Protein AF-A0A933ZPE5-F1 (afdb_monomer_lite)

pLDDT: mean 70.83, std 17.66, range [40.09, 97.12]

Structure (mmCIF, N/CA/C/O backbone):
data_AF-A0A933ZPE5-F1
#
_entry.id   AF-A0A933ZPE5-F1
#
loop_
_atom_site.group_PDB
_atom_site.id
_atom_site.type_symbol
_atom_site.label_atom_id
_atom_site.label_alt_id
_atom_site.label_comp_id
_atom_site.label_asym_id
_atom_site.label_entity_id
_atom_site.label_seq_id
_atom_site.pdbx_PDB_ins_code
_atom_site.Cartn_x
_atom_site.Cartn_y
_atom_site.Cartn_z
_atom_site.occupancy
_atom_site.B_iso_or_equiv
_atom_site.auth_seq_id
_atom_site.auth_comp_id
_atom_site.auth_asym_id
_atom_site.auth_atom_id
_atom_site.pdbx_PDB_model_num
ATOM 1 N N . ALA A 1 1 ? 5.041 -12.126 -10.010 1.00 50.25 1 ALA A N 1
ATOM 2 C CA . ALA A 1 1 ? 5.100 -11.277 -11.220 1.00 50.25 1 ALA A CA 1
ATOM 3 C C . ALA A 1 1 ? 3.899 -11.498 -12.153 1.00 50.25 1 ALA A C 1
ATOM 5 O O . ALA A 1 1 ? 3.369 -10.513 -12.641 1.00 50.25 1 ALA A O 1
ATOM 6 N N . GLU A 1 2 ? 3.409 -12.733 -12.352 1.00 50.38 2 GLU A N 1
ATOM 7 C CA . GLU A 1 2 ? 2.266 -13.031 -13.250 1.00 50.38 2 GLU A CA 1
ATOM 8 C C . GLU A 1 2 ? 0.951 -12.308 -12.916 1.00 50.38 2 GLU A C 1
ATOM 10 O O . GLU A 1 2 ? 0.235 -11.904 -13.825 1.00 50.38 2 GLU A O 1
ATOM 15 N N . LYS A 1 3 ? 0.648 -12.049 -11.636 1.00 55.59 3 LYS A N 1
ATOM 16 C CA . LYS A 1 3 ? -0.599 -11.357 -11.254 1.00 55.59 3 LYS A CA 1
ATOM 17 C C . LYS A 1 3 ? -0.663 -9.891 -11.695 1.00 55.59 3 LYS A C 1
ATOM 19 O O . LYS A 1 3 ? -1.741 -9.416 -12.037 1.00 55.59 3 LYS A O 1
ATOM 24 N N . ILE A 1 4 ? 0.485 -9.212 -11.787 1.00 54.47 4 ILE A N 1
ATOM 25 C CA . ILE A 1 4 ? 0.574 -7.823 -12.280 1.00 54.47 4 ILE A CA 1
ATOM 26 C C . ILE A 1 4 ? 0.153 -7.751 -13.758 1.00 54.47 4 ILE A C 1
ATOM 28 O O . ILE A 1 4 ? -0.442 -6.770 -14.188 1.00 54.47 4 ILE A O 1
ATOM 32 N N . LEU A 1 5 ? 0.402 -8.822 -14.519 1.00 50.69 5 LEU A N 1
ATOM 33 C CA . LEU A 1 5 ? 0.062 -8.924 -15.940 1.00 50.69 5 LEU A CA 1
ATOM 34 C C . LEU A 1 5 ? -1.401 -9.337 -16.181 1.00 50.69 5 LEU A C 1
ATOM 36 O O . LEU A 1 5 ? -1.909 -9.140 -17.277 1.00 50.69 5 LEU A O 1
ATOM 40 N N . SER A 1 6 ? -2.088 -9.882 -15.170 1.00 57.72 6 SER A N 1
ATOM 41 C CA . SER A 1 6 ? -3.476 -10.367 -15.286 1.00 57.72 6 SER A CA 1
ATOM 42 C C . SER A 1 6 ? -4.553 -9.283 -15.119 1.00 57.72 6 SER A C 1
ATOM 44 O O . SER A 1 6 ? -5.743 -9.585 -15.149 1.00 57.72 6 SER A O 1
ATOM 46 N N . GLY A 1 7 ? -4.162 -8.023 -14.894 1.00 59.69 7 GLY A N 1
ATOM 47 C CA . GLY A 1 7 ? -5.086 -6.890 -14.730 1.00 59.69 7 GLY A CA 1
ATOM 48 C C . GLY A 1 7 ? -5.871 -6.868 -13.409 1.00 59.69 7 GLY A C 1
ATOM 49 O O . GLY A 1 7 ? -6.489 -5.857 -13.080 1.00 59.69 7 GLY A O 1
ATOM 50 N N . GLN A 1 8 ? -5.813 -7.936 -12.610 1.00 69.31 8 GLN A N 1
ATOM 51 C CA . GLN A 1 8 ? -6.442 -8.013 -11.292 1.00 69.31 8 GLN A CA 1
ATOM 52 C C . GLN A 1 8 ? -5.426 -7.710 -10.191 1.00 69.31 8 GLN A C 1
ATOM 54 O O . GLN A 1 8 ? -4.961 -8.595 -9.477 1.00 69.31 8 GLN A O 1
ATOM 59 N N . PHE A 1 9 ? -5.054 -6.437 -10.077 1.00 83.12 9 PHE A N 1
ATOM 60 C CA . PHE A 1 9 ? -4.277 -5.958 -8.941 1.00 83.12 9 PHE A CA 1
ATOM 61 C C . PHE A 1 9 ? -5.212 -5.751 -7.748 1.00 83.12 9 PHE A C 1
ATOM 63 O O . PHE A 1 9 ? -6.128 -4.931 -7.831 1.00 83.12 9 PHE A O 1
ATOM 70 N N . SER A 1 10 ? -5.003 -6.520 -6.678 1.00 88.19 10 SER A N 1
ATOM 71 C CA . SER A 1 10 ? -5.808 -6.454 -5.457 1.00 88.19 10 SER A CA 1
ATOM 72 C C . SER A 1 10 ? -5.129 -5.623 -4.362 1.00 88.19 10 SER A C 1
ATOM 74 O O . SER A 1 10 ? -3.919 -5.382 -4.397 1.00 88.19 10 SER A O 1
ATOM 76 N N . PHE A 1 11 ? -5.883 -5.212 -3.339 1.00 90.00 11 PHE A N 1
ATOM 77 C CA . PHE A 1 11 ? -5.330 -4.451 -2.212 1.00 90.00 11 PHE A CA 1
ATOM 78 C C . PHE A 1 11 ? -4.347 -5.289 -1.381 1.00 90.00 11 PHE A C 1
ATOM 80 O O . PHE A 1 11 ? -3.361 -4.774 -0.858 1.00 90.00 11 PHE A O 1
ATOM 87 N N . ALA A 1 12 ? -4.570 -6.603 -1.301 1.00 89.50 12 ALA A N 1
ATOM 88 C CA . ALA A 1 12 ? -3.633 -7.518 -0.654 1.00 89.50 12 ALA A CA 1
ATOM 89 C C . ALA A 1 12 ? -2.282 -7.561 -1.391 1.00 89.50 12 ALA A C 1
ATOM 91 O O . ALA A 1 12 ? -1.228 -7.559 -0.753 1.00 89.50 12 ALA A O 1
ATOM 92 N N . ASP A 1 13 ? -2.305 -7.533 -2.728 1.00 88.25 13 ASP A N 1
ATOM 93 C CA . ASP A 1 13 ? -1.084 -7.482 -3.537 1.00 88.25 13 ASP A CA 1
ATOM 94 C C . ASP A 1 13 ? -0.345 -6.155 -3.326 1.00 88.25 13 ASP A C 1
ATOM 96 O O . ASP A 1 13 ? 0.870 -6.150 -3.151 1.00 88.25 13 ASP A O 1
ATOM 100 N N . PHE A 1 14 ? -1.068 -5.036 -3.258 1.00 88.25 14 PHE A N 1
ATOM 101 C CA . PHE A 1 14 ? -0.494 -3.726 -2.935 1.00 88.25 14 PHE A CA 1
ATOM 102 C C . PHE A 1 14 ? 0.280 -3.730 -1.612 1.00 88.25 14 PHE A C 1
ATOM 104 O O . PHE A 1 14 ? 1.438 -3.313 -1.565 1.00 88.25 14 PHE A O 1
ATOM 111 N N . VAL A 1 15 ? -0.321 -4.271 -0.554 1.00 89.81 15 VAL A N 1
ATOM 112 C CA . VAL A 1 15 ? 0.310 -4.357 0.771 1.00 89.81 15 VAL A CA 1
ATOM 113 C C . VAL A 1 15 ? 1.512 -5.298 0.749 1.00 89.81 15 VAL A C 1
ATOM 115 O O . VAL A 1 15 ? 2.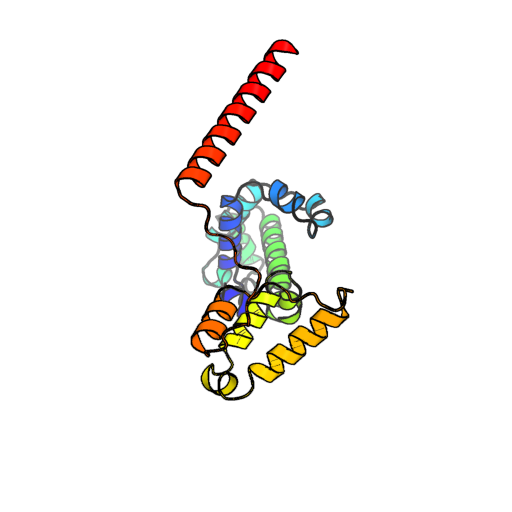549 -4.986 1.332 1.00 89.81 15 VAL A O 1
ATOM 118 N N . ALA A 1 16 ? 1.420 -6.430 0.045 1.00 89.19 16 ALA A N 1
ATOM 119 C CA . ALA A 1 16 ? 2.539 -7.354 -0.111 1.00 89.19 16 ALA A CA 1
ATOM 120 C C . ALA A 1 16 ? 3.737 -6.699 -0.820 1.00 89.19 16 ALA A C 1
ATOM 122 O O . ALA A 1 16 ? 4.885 -6.904 -0.413 1.00 89.19 16 ALA A O 1
ATOM 123 N N . GLN A 1 17 ? 3.484 -5.872 -1.839 1.00 85.38 17 GLN A N 1
ATOM 124 C CA . GLN A 1 17 ? 4.548 -5.122 -2.505 1.00 85.38 17 GLN A CA 1
ATOM 125 C C . GLN A 1 17 ? 5.147 -4.061 -1.587 1.00 85.38 17 GLN A C 1
ATOM 127 O O . GLN A 1 17 ? 6.366 -3.992 -1.468 1.00 85.38 17 GLN A O 1
ATOM 132 N N . ILE A 1 18 ? 4.325 -3.306 -0.858 1.00 83.81 18 ILE A N 1
ATOM 133 C CA . ILE A 1 18 ? 4.813 -2.322 0.117 1.00 83.81 18 ILE A CA 1
ATOM 134 C C . ILE A 1 18 ? 5.692 -2.977 1.187 1.00 83.81 18 ILE A C 1
ATOM 136 O O . ILE A 1 18 ? 6.773 -2.473 1.481 1.00 83.81 18 ILE A O 1
ATOM 140 N N . LYS A 1 19 ? 5.291 -4.136 1.719 1.00 86.31 19 LYS A N 1
ATOM 141 C CA . LYS A 1 19 ? 6.089 -4.896 2.695 1.00 86.31 19 LYS A CA 1
ATOM 142 C C . LYS A 1 19 ? 7.442 -5.323 2.134 1.00 86.31 19 LYS A C 1
ATOM 144 O O . LYS A 1 19 ? 8.445 -5.275 2.842 1.00 86.31 19 LYS A O 1
ATOM 149 N N . THR A 1 20 ? 7.480 -5.746 0.872 1.00 83.62 20 THR A N 1
ATOM 150 C CA . THR A 1 20 ? 8.728 -6.092 0.178 1.00 83.62 20 THR A CA 1
ATOM 151 C C . THR A 1 20 ? 9.642 -4.882 0.058 1.00 83.62 20 THR A C 1
ATOM 153 O O . THR A 1 20 ? 10.831 -4.979 0.340 1.00 83.62 20 THR A O 1
ATOM 156 N N . VAL A 1 21 ? 9.074 -3.735 -0.301 1.00 77.88 21 VAL A N 1
ATOM 157 C CA . VAL A 1 21 ? 9.818 -2.493 -0.467 1.00 77.88 21 VAL A CA 1
ATOM 158 C C . VAL A 1 21 ? 10.336 -1.977 0.889 1.00 77.88 21 VAL A C 1
ATOM 160 O O . VAL A 1 21 ? 11.508 -1.630 0.992 1.00 77.88 21 VAL A O 1
ATOM 163 N N . ARG A 1 22 ? 9.536 -2.043 1.962 1.00 77.62 22 ARG A N 1
ATOM 164 C CA . ARG A 1 22 ? 9.955 -1.709 3.339 1.00 77.62 22 ARG A CA 1
ATOM 165 C C . ARG A 1 22 ? 11.167 -2.527 3.806 1.00 77.62 22 ARG A C 1
ATOM 167 O O . ARG A 1 22 ? 12.035 -2.004 4.494 1.00 77.62 22 ARG A O 1
ATOM 174 N N . LYS A 1 23 ? 11.262 -3.805 3.413 1.00 78.69 23 LYS A N 1
ATOM 175 C CA . LYS A 1 23 ? 12.408 -4.677 3.744 1.00 78.69 23 LYS A CA 1
ATOM 176 C C . LYS A 1 23 ? 13.714 -4.269 3.053 1.00 78.69 23 LYS A C 1
ATOM 178 O O . LYS A 1 23 ? 14.771 -4.709 3.492 1.00 78.69 23 LYS A O 1
ATOM 183 N N . MET A 1 24 ? 13.653 -3.474 1.984 1.00 70.06 24 MET A N 1
ATOM 184 C CA . MET A 1 24 ? 14.836 -3.013 1.250 1.00 70.06 24 MET A CA 1
ATOM 185 C C . MET A 1 24 ? 15.482 -1.760 1.872 1.00 70.06 24 MET A C 1
ATOM 187 O O . MET A 1 24 ? 16.599 -1.426 1.490 1.00 70.06 24 MET A O 1
ATOM 191 N N . GLY A 1 25 ? 14.832 -1.105 2.845 1.00 68.94 25 GLY A N 1
ATOM 192 C CA . GLY A 1 25 ? 15.340 0.097 3.523 1.00 68.94 25 GLY A CA 1
ATOM 193 C C . GLY A 1 25 ? 14.760 1.408 2.967 1.00 68.94 25 GLY A C 1
ATOM 194 O O . GLY A 1 25 ? 13.731 1.371 2.286 1.00 68.94 25 GLY A O 1
ATOM 195 N N . PRO A 1 26 ? 15.377 2.575 3.258 1.00 68.00 26 PRO A N 1
ATOM 196 C CA . PRO A 1 26 ? 14.883 3.872 2.812 1.00 68.00 26 PRO A CA 1
ATOM 197 C C . PRO A 1 26 ? 14.994 3.980 1.291 1.00 68.00 26 PRO A C 1
ATOM 199 O O . PRO A 1 26 ? 16.020 4.333 0.714 1.00 68.00 26 PRO A O 1
ATOM 202 N N . ILE A 1 27 ? 13.872 3.694 0.641 1.00 64.19 27 ILE A N 1
ATOM 203 C CA . ILE A 1 27 ? 13.650 3.763 -0.805 1.00 64.19 27 ILE A CA 1
ATOM 204 C C . ILE A 1 27 ? 14.103 5.106 -1.375 1.00 64.19 27 ILE A C 1
ATOM 206 O O . ILE A 1 27 ? 14.513 5.165 -2.528 1.00 64.19 27 ILE A O 1
ATOM 210 N N . LYS A 1 28 ? 14.046 6.169 -0.566 1.00 61.94 28 LYS A N 1
ATOM 211 C CA . LYS A 1 28 ? 14.507 7.509 -0.917 1.00 61.94 28 LYS A CA 1
ATOM 212 C C . LYS A 1 28 ? 15.932 7.492 -1.480 1.00 61.94 28 LYS A C 1
ATOM 214 O O . LYS A 1 28 ? 16.138 7.971 -2.587 1.00 61.94 28 LYS A O 1
ATOM 219 N N . GLU A 1 29 ? 16.870 6.817 -0.815 1.00 65.25 29 GLU A N 1
ATOM 220 C CA . GLU A 1 29 ? 18.269 6.743 -1.269 1.00 65.25 29 GLU A CA 1
ATOM 221 C C . GLU A 1 29 ? 18.444 5.916 -2.552 1.00 65.25 29 GLU A C 1
ATOM 223 O O . GLU A 1 29 ? 19.376 6.139 -3.328 1.00 65.25 29 GLU A O 1
ATOM 228 N N . LEU A 1 30 ? 17.559 4.942 -2.785 1.00 64.31 30 LEU A N 1
ATOM 229 C CA . LEU A 1 30 ? 17.568 4.132 -4.003 1.00 64.31 30 LEU A CA 1
ATOM 230 C C . LEU A 1 30 ? 16.918 4.878 -5.171 1.00 64.31 30 LEU A C 1
ATOM 232 O O . LEU A 1 30 ? 17.458 4.855 -6.272 1.00 64.31 30 LEU A O 1
ATOM 236 N N . LEU A 1 31 ? 15.795 5.561 -4.945 1.00 64.69 31 LEU A N 1
ATOM 237 C CA . LEU A 1 31 ? 15.086 6.332 -5.965 1.00 64.69 31 LEU A CA 1
ATOM 238 C C . LEU A 1 31 ? 15.853 7.587 -6.383 1.00 64.69 31 LEU A C 1
ATOM 240 O O . LEU A 1 31 ? 15.878 7.877 -7.574 1.00 64.69 31 LEU A O 1
ATOM 244 N N . GLU A 1 32 ? 16.545 8.265 -5.462 1.00 66.00 32 GLU A N 1
ATOM 245 C CA . GLU A 1 32 ? 17.460 9.379 -5.773 1.00 66.00 32 GLU A CA 1
ATOM 246 C C . GLU A 1 32 ? 18.594 8.951 -6.724 1.00 66.00 32 GLU A C 1
ATOM 248 O O . GLU A 1 32 ? 19.117 9.758 -7.490 1.00 66.00 32 GLU A O 1
ATOM 253 N N . LYS A 1 33 ? 18.962 7.663 -6.725 1.00 70.06 33 LYS A N 1
ATOM 254 C CA . LYS A 1 33 ? 19.967 7.095 -7.639 1.00 70.06 33 LYS A CA 1
ATOM 255 C C . LYS A 1 33 ? 19.383 6.632 -8.978 1.00 70.06 33 LYS A C 1
ATOM 257 O O . LYS A 1 33 ? 20.155 6.314 -9.883 1.00 70.06 33 LYS A O 1
ATOM 262 N N . PHE A 1 34 ? 18.057 6.586 -9.130 1.00 60.50 34 PHE A N 1
ATOM 263 C CA . PHE A 1 34 ? 17.405 6.246 -10.393 1.00 60.50 34 PHE A CA 1
ATOM 264 C C . PHE A 1 34 ? 17.016 7.523 -11.161 1.00 60.50 34 PHE A C 1
ATOM 266 O O . PHE A 1 34 ? 16.066 8.206 -10.779 1.00 60.50 34 PHE A O 1
ATOM 273 N N . PRO A 1 35 ? 17.660 7.817 -12.309 1.00 51.78 35 PRO A N 1
ATOM 274 C CA . PRO A 1 35 ? 17.491 9.083 -13.036 1.00 51.78 35 PRO A CA 1
ATOM 275 C C . PRO A 1 35 ? 16.088 9.304 -13.629 1.00 51.78 35 PRO A C 1
ATOM 277 O O . PRO A 1 35 ? 15.795 10.387 -14.112 1.00 51.78 35 PRO A O 1
ATOM 280 N N . ILE A 1 36 ? 15.213 8.293 -13.598 1.00 59.28 36 ILE A N 1
ATOM 281 C CA . ILE A 1 36 ? 13.829 8.372 -14.099 1.00 59.28 36 ILE A CA 1
ATOM 282 C C . ILE A 1 36 ? 12.867 8.925 -13.033 1.00 59.28 36 ILE A C 1
ATOM 284 O O . ILE A 1 36 ? 11.806 9.436 -13.376 1.00 59.28 36 ILE A O 1
ATOM 288 N N . PHE A 1 37 ? 13.219 8.830 -11.747 1.00 60.84 37 PHE A N 1
ATOM 289 C CA . PHE A 1 37 ? 12.331 9.201 -10.641 1.00 60.84 37 PHE A CA 1
ATOM 290 C C . PHE A 1 37 ? 12.806 10.422 -9.847 1.00 60.84 37 PHE A C 1
ATOM 292 O O . PHE A 1 37 ? 12.058 10.866 -8.982 1.00 60.84 37 PHE A O 1
ATOM 299 N N . GLY A 1 38 ? 13.983 10.985 -10.152 1.00 55.25 38 GLY A N 1
ATOM 300 C CA . GLY A 1 38 ? 14.571 12.124 -9.430 1.00 55.25 38 GLY A CA 1
ATOM 301 C C . GLY A 1 38 ? 13.574 13.260 -9.180 1.00 55.25 38 GLY A C 1
ATOM 302 O O . GLY A 1 38 ? 13.304 13.588 -8.029 1.00 55.25 38 GLY A O 1
ATOM 303 N N . ASP A 1 39 ? 12.893 13.728 -10.225 1.00 60.72 39 ASP A N 1
ATOM 304 C CA . ASP A 1 39 ? 11.950 14.856 -10.121 1.00 60.72 39 ASP A CA 1
ATOM 305 C C . ASP A 1 39 ? 10.605 14.487 -9.459 1.00 60.72 39 ASP A C 1
ATOM 307 O O . ASP A 1 39 ? 9.870 15.348 -8.982 1.00 60.72 39 ASP A O 1
ATOM 311 N N . MET A 1 40 ? 10.255 13.195 -9.395 1.00 55.72 40 MET A N 1
ATOM 312 C CA . MET A 1 40 ? 9.047 12.719 -8.702 1.00 55.72 40 MET A CA 1
ATOM 313 C C . MET A 1 40 ? 9.282 12.434 -7.214 1.00 55.72 40 MET A C 1
ATOM 315 O O . MET A 1 40 ? 8.317 12.308 -6.455 1.00 55.72 40 MET A O 1
ATOM 319 N N . THR A 1 41 ? 10.540 12.305 -6.785 1.00 53.00 41 THR A N 1
ATOM 320 C CA . THR A 1 41 ? 10.881 11.932 -5.404 1.00 53.00 41 THR A CA 1
ATOM 321 C C . THR A 1 41 ? 10.750 13.075 -4.406 1.00 53.00 41 THR A C 1
ATOM 323 O O . THR A 1 41 ? 10.494 12.803 -3.235 1.00 53.00 41 THR A O 1
ATOM 326 N N . GLU A 1 42 ? 10.829 14.335 -4.846 1.00 52.62 42 GLU A N 1
ATOM 327 C CA . GLU A 1 42 ? 10.751 15.501 -3.949 1.00 52.62 42 GLU A CA 1
ATOM 328 C C . GLU A 1 42 ? 9.423 15.569 -3.180 1.00 52.62 42 GLU A C 1
ATOM 330 O O . GLU A 1 42 ? 9.386 15.970 -2.017 1.00 52.62 42 GLU A O 1
ATOM 335 N N . ASN A 1 43 ? 8.340 15.087 -3.796 1.00 50.84 43 ASN A N 1
ATOM 336 C CA . ASN A 1 43 ? 7.001 15.069 -3.203 1.00 50.84 43 ASN A CA 1
ATOM 337 C C . ASN A 1 43 ? 6.624 13.718 -2.578 1.00 50.84 43 ASN A C 1
ATOM 339 O O . ASN A 1 43 ? 5.587 13.602 -1.924 1.00 50.84 43 ASN A O 1
ATOM 343 N N . LEU A 1 44 ? 7.447 12.681 -2.762 1.00 55.09 44 LEU A N 1
ATOM 344 C CA . LEU A 1 44 ? 7.206 11.350 -2.214 1.00 55.09 44 LEU A CA 1
ATOM 345 C C . LEU A 1 44 ? 7.927 11.210 -0.865 1.00 55.09 44 LEU A C 1
ATOM 347 O O . LEU A 1 44 ? 8.864 10.429 -0.706 1.00 55.09 44 LEU A O 1
ATOM 351 N N . GLN A 1 45 ? 7.487 11.977 0.136 1.00 56.38 45 GLN A N 1
ATOM 352 C CA . GLN A 1 45 ? 7.885 11.737 1.525 1.00 56.38 45 GLN A CA 1
ATOM 353 C C . GLN A 1 45 ? 7.188 10.473 2.030 1.00 56.38 45 GLN A C 1
ATOM 355 O O . GLN A 1 45 ? 6.125 10.512 2.646 1.00 56.38 45 GLN A O 1
ATOM 360 N N . VAL A 1 46 ? 7.767 9.322 1.704 1.00 64.00 46 VAL A N 1
ATOM 361 C CA . VAL A 1 46 ? 7.274 8.037 2.184 1.00 64.00 46 VAL A CA 1
ATOM 362 C C . VAL A 1 46 ? 7.820 7.819 3.595 1.00 64.00 46 VAL A C 1
ATOM 364 O O . VAL A 1 46 ? 8.945 7.358 3.764 1.00 64.00 46 VAL A O 1
ATOM 367 N N . ASP A 1 47 ? 7.038 8.221 4.598 1.00 69.94 47 ASP A N 1
ATOM 368 C CA . ASP A 1 47 ? 7.331 7.978 6.016 1.00 69.94 47 ASP A CA 1
ATOM 369 C C . ASP A 1 47 ? 7.036 6.512 6.377 1.00 69.94 47 ASP A C 1
ATOM 371 O O . ASP A 1 47 ? 6.030 5.936 5.953 1.00 69.94 47 ASP A O 1
ATOM 375 N N . ASP A 1 48 ? 7.870 5.912 7.223 1.00 75.69 48 ASP A N 1
ATOM 376 C CA . ASP A 1 48 ? 7.678 4.551 7.721 1.00 75.69 48 ASP A CA 1
ATOM 377 C C . ASP A 1 48 ? 6.349 4.383 8.471 1.00 75.69 48 ASP A C 1
ATOM 379 O O . ASP A 1 48 ? 5.727 3.314 8.447 1.00 75.69 48 ASP A O 1
ATOM 383 N N . LYS A 1 49 ? 5.866 5.458 9.102 1.00 83.25 49 LYS A N 1
ATOM 384 C CA . LYS A 1 49 ? 4.569 5.484 9.794 1.00 83.25 49 LYS A CA 1
ATOM 385 C C . LYS A 1 49 ? 3.393 5.281 8.843 1.00 83.25 49 LYS A C 1
ATOM 387 O O . LYS A 1 49 ? 2.388 4.678 9.221 1.00 83.25 49 LYS A O 1
ATOM 392 N N . GLU A 1 50 ? 3.519 5.734 7.599 1.00 84.69 50 GLU A N 1
ATOM 393 C CA . GLU A 1 50 ? 2.482 5.560 6.584 1.00 84.69 50 GLU A CA 1
ATOM 394 C C . GLU A 1 50 ? 2.333 4.090 6.186 1.00 84.69 50 GLU A C 1
ATOM 396 O O . GLU A 1 50 ? 1.218 3.631 5.936 1.00 84.69 50 GLU A O 1
ATOM 401 N N . PHE A 1 51 ? 3.421 3.315 6.203 1.00 86.00 51 PHE A N 1
ATOM 402 C CA . PHE A 1 51 ? 3.345 1.876 5.954 1.00 86.00 51 PHE A CA 1
ATOM 403 C C . PHE A 1 51 ? 2.577 1.145 7.049 1.00 86.00 51 PHE A C 1
ATOM 405 O O . PHE A 1 51 ? 1.731 0.309 6.738 1.00 86.00 51 PHE A O 1
ATOM 412 N N . VAL A 1 52 ? 2.817 1.494 8.315 1.00 89.00 52 VAL A N 1
ATOM 413 C CA . VAL A 1 52 ? 2.083 0.914 9.451 1.00 89.00 52 VAL A CA 1
ATOM 414 C C . VAL A 1 52 ? 0.588 1.214 9.333 1.00 89.00 52 VAL A C 1
ATOM 416 O O . VAL A 1 52 ? -0.236 0.322 9.523 1.00 89.00 52 VAL A O 1
ATOM 419 N N . LYS A 1 53 ? 0.226 2.437 8.926 1.00 91.75 53 LYS A N 1
ATOM 420 C CA . LYS A 1 53 ? -1.168 2.822 8.661 1.00 91.75 53 LYS A CA 1
ATOM 421 C C . LYS A 1 53 ? -1.803 1.963 7.563 1.00 91.75 53 LYS A C 1
ATOM 423 O O . LYS A 1 53 ? -2.922 1.482 7.725 1.00 91.75 53 LYS A O 1
ATOM 428 N N . ILE A 1 54 ? -1.098 1.744 6.453 1.00 92.31 54 ILE A N 1
ATOM 429 C CA . ILE A 1 54 ? -1.585 0.912 5.340 1.00 92.31 54 ILE A CA 1
ATOM 430 C C . ILE A 1 54 ? -1.777 -0.547 5.783 1.00 92.31 54 ILE A C 1
ATOM 432 O O . ILE A 1 54 ? -2.785 -1.164 5.434 1.00 92.31 54 ILE A O 1
ATOM 436 N N . GLU A 1 55 ? -0.846 -1.089 6.573 1.00 92.19 55 GLU A N 1
ATOM 437 C CA . GLU A 1 55 ? -0.947 -2.435 7.152 1.00 92.19 55 GLU A CA 1
ATOM 438 C C . GLU A 1 55 ? -2.154 -2.554 8.095 1.00 92.19 55 GLU A C 1
ATOM 440 O O . GLU A 1 55 ? -2.971 -3.459 7.933 1.00 92.19 55 GLU A O 1
ATOM 445 N N . ALA A 1 56 ? -2.344 -1.594 9.004 1.00 94.50 56 ALA A N 1
ATOM 446 C CA . ALA A 1 56 ? -3.479 -1.583 9.926 1.00 94.50 56 ALA A CA 1
ATOM 447 C C . ALA A 1 56 ? -4.833 -1.493 9.194 1.00 94.50 56 ALA A C 1
ATOM 449 O O . ALA A 1 56 ? -5.802 -2.164 9.567 1.00 94.50 56 ALA A O 1
ATOM 450 N N . VAL A 1 57 ? -4.905 -0.695 8.120 1.00 95.06 57 VAL A N 1
ATOM 451 C CA . VAL A 1 57 ? -6.088 -0.611 7.250 1.00 95.06 57 VAL A CA 1
ATOM 452 C C . VAL A 1 57 ? -6.356 -1.954 6.571 1.00 95.06 57 VAL A C 1
ATOM 454 O O . VAL A 1 57 ? -7.483 -2.439 6.634 1.00 95.06 57 VAL A O 1
ATOM 457 N N . HIS A 1 58 ? -5.338 -2.587 5.978 1.00 94.56 58 HIS A N 1
ATOM 458 C CA . HIS A 1 58 ? -5.457 -3.912 5.360 1.00 94.56 58 HIS A CA 1
ATOM 459 C C . HIS A 1 58 ? -6.007 -4.958 6.332 1.00 94.56 58 HIS A C 1
ATOM 461 O O . HIS A 1 58 ? -6.918 -5.723 5.993 1.00 94.56 58 HIS A O 1
ATOM 467 N N . ASP A 1 59 ? -5.465 -4.986 7.546 1.00 94.69 59 ASP A N 1
ATOM 468 C CA . ASP A 1 59 ? -5.814 -5.990 8.544 1.00 94.69 59 ASP A CA 1
ATOM 469 C C . ASP A 1 59 ? -7.249 -5.798 9.062 1.00 94.69 59 ASP A C 1
ATOM 471 O O . ASP A 1 59 ? -7.933 -6.781 9.338 1.00 94.69 59 ASP A O 1
ATOM 475 N N . SER A 1 60 ? -7.763 -4.564 9.031 1.00 95.81 60 SER A N 1
ATOM 476 C CA . SER A 1 60 ? -9.148 -4.207 9.392 1.00 95.81 60 SER A CA 1
ATOM 477 C C . SER A 1 60 ? -10.185 -4.427 8.273 1.00 95.81 60 SER A C 1
ATOM 479 O O . SER A 1 60 ? -11.395 -4.260 8.480 1.00 95.81 60 SER A O 1
ATOM 481 N N . MET A 1 61 ? -9.741 -4.786 7.067 1.00 95.19 61 MET A N 1
ATOM 482 C CA . MET A 1 61 ? -10.609 -5.114 5.933 1.00 95.19 61 MET A CA 1
ATOM 483 C C . MET A 1 61 ? -11.003 -6.592 5.923 1.00 95.19 61 MET A C 1
ATOM 485 O O . MET A 1 61 ? -10.251 -7.474 6.330 1.00 95.19 61 MET A O 1
ATOM 489 N N . THR A 1 62 ? -12.174 -6.873 5.363 1.00 95.12 62 THR A N 1
ATOM 490 C CA . THR A 1 62 ? -12.627 -8.235 5.053 1.00 95.12 62 THR A CA 1
ATOM 491 C C . THR A 1 62 ? -11.966 -8.763 3.777 1.00 95.12 62 THR A C 1
ATOM 493 O O . THR A 1 62 ? -11.518 -7.995 2.923 1.00 95.12 62 THR A O 1
ATOM 496 N N . GLN A 1 63 ? -11.965 -10.085 3.582 1.00 92.50 63 GLN A N 1
ATOM 497 C CA . GLN A 1 63 ? -11.384 -10.714 2.388 1.00 92.50 63 GLN A CA 1
ATOM 498 C C . GLN A 1 63 ? -12.012 -10.213 1.072 1.00 92.50 63 GLN A C 1
ATOM 500 O O . GLN A 1 63 ? -11.316 -10.036 0.068 1.00 92.50 63 GLN A O 1
ATOM 505 N N . ALA A 1 64 ? -13.318 -9.937 1.079 1.00 91.94 64 ALA A N 1
ATOM 506 C CA . ALA A 1 64 ? -14.022 -9.378 -0.073 1.00 91.94 64 ALA A CA 1
ATOM 507 C C . ALA A 1 64 ? -13.525 -7.963 -0.417 1.00 91.94 64 ALA A C 1
ATOM 509 O O . ALA A 1 64 ? -13.298 -7.651 -1.580 1.00 91.94 64 ALA A O 1
ATOM 510 N N . GLU A 1 65 ? -13.286 -7.124 0.591 1.00 92.31 65 GLU A N 1
ATOM 511 C CA . GLU A 1 65 ? -12.801 -5.751 0.388 1.00 92.31 65 GLU A CA 1
ATOM 512 C C . GLU A 1 65 ? -11.325 -5.726 -0.037 1.00 92.31 65 GLU A C 1
ATOM 514 O O . GLU A 1 65 ? -10.919 -4.872 -0.824 1.00 92.31 65 GLU A O 1
ATOM 519 N N . ARG A 1 66 ? -10.514 -6.680 0.445 1.00 91.56 66 ARG A N 1
ATOM 520 C CA . ARG A 1 66 ? -9.102 -6.828 0.042 1.00 91.56 66 ARG A CA 1
ATOM 521 C C . ARG A 1 66 ? -8.952 -7.236 -1.422 1.00 91.56 66 ARG A C 1
ATOM 523 O O . ARG A 1 66 ? -8.008 -6.818 -2.087 1.00 91.56 66 ARG A O 1
ATOM 530 N N . THR A 1 67 ? -9.868 -8.067 -1.917 1.00 88.81 67 THR A N 1
ATOM 531 C CA . THR A 1 67 ? -9.873 -8.517 -3.316 1.00 88.81 67 THR A CA 1
ATOM 532 C C . THR A 1 67 ? -10.503 -7.484 -4.243 1.00 88.81 67 THR A C 1
ATOM 534 O O . THR A 1 67 ? -9.982 -7.246 -5.330 1.00 88.81 67 THR A O 1
ATOM 537 N N . ARG A 1 68 ? -11.590 -6.836 -3.810 1.00 87.44 68 ARG A N 1
ATOM 538 C CA . ARG A 1 68 ? -12.307 -5.812 -4.573 1.00 87.44 68 ARG A CA 1
ATOM 539 C C . ARG A 1 68 ? -12.494 -4.562 -3.726 1.00 87.44 68 ARG A C 1
ATOM 541 O O . ARG A 1 68 ? -13.438 -4.468 -2.950 1.00 87.44 68 ARG A O 1
ATOM 548 N N . SER A 1 69 ? -11.636 -3.569 -3.921 1.00 84.69 69 SER A N 1
ATOM 549 C CA . SER A 1 69 ? -11.746 -2.294 -3.196 1.00 84.69 69 SER A CA 1
ATOM 550 C C . SER A 1 69 ? -12.927 -1.434 -3.656 1.00 84.69 69 SER A C 1
ATOM 552 O O . SER A 1 69 ? -13.329 -0.521 -2.945 1.00 84.69 69 SER A O 1
ATOM 554 N N . ASP A 1 70 ? -13.524 -1.762 -4.804 1.00 86.06 70 ASP A N 1
ATOM 555 C CA . ASP A 1 70 ? -14.647 -1.028 -5.401 1.00 86.06 70 ASP A CA 1
ATOM 556 C C . ASP A 1 70 ? -15.942 -1.147 -4.567 1.00 86.06 70 ASP A C 1
ATOM 558 O O . ASP A 1 70 ? -16.856 -0.343 -4.706 1.00 86.06 70 ASP A O 1
ATOM 562 N N . ILE A 1 71 ? -16.021 -2.131 -3.660 1.00 91.31 71 ILE A N 1
ATOM 563 C CA . ILE A 1 71 ? -17.194 -2.354 -2.796 1.00 91.31 71 ILE A CA 1
ATOM 564 C C . ILE A 1 71 ? -17.175 -1.505 -1.515 1.00 91.31 71 ILE A C 1
ATOM 566 O O . ILE A 1 71 ? -18.096 -1.602 -0.698 1.00 91.31 71 ILE A O 1
ATOM 570 N N . ILE A 1 72 ? -16.108 -0.734 -1.287 1.00 92.50 72 ILE A N 1
ATOM 571 C CA . ILE A 1 72 ? -15.907 0.037 -0.060 1.00 92.50 72 ILE A CA 1
ATOM 572 C C . ILE A 1 72 ? -16.738 1.320 -0.132 1.00 92.50 72 ILE A C 1
ATOM 574 O O . ILE A 1 72 ? -16.392 2.268 -0.828 1.00 92.50 72 ILE A O 1
ATOM 578 N N . ASN A 1 73 ? -17.835 1.340 0.621 1.00 94.62 73 ASN A N 1
ATOM 579 C CA . ASN A 1 73 ? -18.683 2.512 0.823 1.00 94.62 73 ASN A CA 1
ATOM 580 C C . ASN A 1 73 ? -18.367 3.202 2.162 1.00 94.62 73 ASN A C 1
ATOM 582 O O . ASN A 1 73 ? -17.600 2.680 2.975 1.00 94.62 73 ASN A O 1
ATOM 586 N N . ASP A 1 74 ? -18.998 4.347 2.435 1.00 95.12 74 ASP A N 1
ATOM 587 C CA . ASP A 1 74 ? -18.744 5.110 3.665 1.00 95.12 74 ASP A CA 1
ATOM 588 C C . ASP A 1 74 ? -19.011 4.299 4.946 1.00 95.12 74 ASP A C 1
ATOM 590 O O . ASP A 1 74 ? -18.247 4.397 5.903 1.00 95.12 74 ASP A O 1
ATOM 594 N N . SER A 1 75 ? -20.025 3.426 4.964 1.00 96.00 75 SER A N 1
ATOM 595 C CA . SER A 1 75 ? -20.290 2.535 6.108 1.00 96.00 75 SER A CA 1
ATOM 596 C C . SER A 1 75 ? -19.113 1.586 6.388 1.00 96.00 75 SER A C 1
ATOM 598 O O . SER A 1 75 ? -18.682 1.432 7.534 1.00 96.00 75 SER A O 1
ATOM 600 N N . ARG A 1 76 ? -18.526 0.996 5.338 1.00 96.31 76 ARG A N 1
ATOM 601 C CA . ARG A 1 76 ? -17.330 0.146 5.450 1.00 96.31 76 ARG A CA 1
ATOM 602 C C . ARG A 1 76 ? -16.107 0.951 5.868 1.00 96.31 76 ARG A C 1
ATOM 604 O O . ARG A 1 76 ? -15.357 0.475 6.714 1.00 96.31 76 ARG A O 1
ATOM 611 N N . VAL A 1 77 ? -15.938 2.169 5.350 1.00 96.12 77 VAL A N 1
ATOM 612 C CA . VAL A 1 77 ? -14.867 3.083 5.783 1.00 96.12 77 VAL A CA 1
ATOM 613 C C . VAL A 1 77 ? -14.969 3.353 7.284 1.00 96.12 77 VAL A C 1
ATOM 615 O O . VAL A 1 77 ? -13.974 3.220 7.987 1.00 96.12 77 VAL A O 1
ATOM 618 N N . GLN A 1 78 ? -16.164 3.644 7.802 1.00 96.56 78 GLN A N 1
ATOM 619 C CA . GLN A 1 78 ? -16.383 3.866 9.237 1.00 96.56 78 GLN A CA 1
ATOM 620 C C . GLN A 1 78 ? -16.058 2.626 10.080 1.00 96.56 78 GLN A C 1
ATOM 622 O O . GLN A 1 78 ? -15.484 2.736 11.162 1.00 96.56 78 GLN A O 1
ATOM 627 N N . ARG A 1 79 ? -16.390 1.427 9.591 1.00 96.81 79 ARG A N 1
ATOM 628 C CA . ARG A 1 79 ? -16.035 0.172 10.268 1.00 96.81 79 ARG A CA 1
ATOM 629 C C . ARG A 1 79 ? -14.520 -0.046 10.291 1.00 96.81 79 ARG A C 1
ATOM 631 O O . ARG A 1 79 ? -13.972 -0.370 11.339 1.00 96.81 79 ARG A O 1
ATOM 638 N N . ILE A 1 80 ? -13.853 0.143 9.152 1.00 97.12 80 ILE A N 1
ATOM 639 C CA . ILE A 1 80 ? -12.397 -0.003 9.020 1.00 97.12 80 ILE A CA 1
ATOM 640 C C . ILE A 1 80 ? -11.688 1.011 9.926 1.00 97.12 80 ILE A C 1
ATOM 642 O O . ILE A 1 80 ? -10.775 0.621 10.639 1.00 97.12 80 ILE A O 1
ATOM 646 N N . ALA A 1 81 ? -12.166 2.260 9.979 1.00 97.00 81 ALA A N 1
ATOM 647 C CA . ALA A 1 81 ? -11.654 3.325 10.850 1.00 97.00 81 ALA A CA 1
ATOM 648 C C . ALA A 1 81 ? -11.624 2.919 12.317 1.00 97.00 81 ALA A C 1
ATOM 650 O O . ALA A 1 81 ? -10.600 3.040 12.987 1.00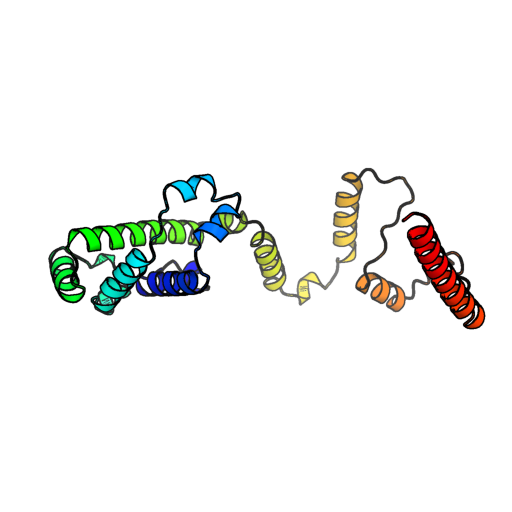 97.00 81 ALA A O 1
ATOM 651 N N . LYS A 1 82 ? -12.742 2.368 12.795 1.00 96.56 82 LYS A N 1
ATOM 652 C CA . LYS A 1 82 ? -12.854 1.855 14.161 1.00 96.56 82 LYS A CA 1
ATOM 653 C C . LYS A 1 82 ? -11.930 0.659 14.406 1.00 96.56 82 LYS A C 1
ATOM 655 O O . LYS A 1 82 ? -11.401 0.541 15.501 1.00 96.56 82 LYS A O 1
ATOM 660 N N . GLY A 1 83 ? -11.729 -0.197 13.402 1.00 95.44 83 GLY A N 1
ATOM 661 C CA . GLY A 1 83 ? -10.847 -1.365 13.494 1.00 95.44 83 GLY A CA 1
ATOM 662 C C . GLY A 1 83 ? -9.356 -1.018 13.534 1.00 95.44 83 GLY A C 1
ATOM 663 O O . GLY A 1 83 ? -8.619 -1.622 14.306 1.00 95.44 83 GLY A O 1
ATOM 664 N N . CYS A 1 84 ? -8.916 -0.031 12.746 1.00 94.50 84 CYS A N 1
ATOM 665 C CA . CYS A 1 84 ? -7.504 0.348 12.653 1.00 94.50 84 CYS A CA 1
ATOM 666 C C . CYS A 1 84 ? -7.100 1.510 13.572 1.00 94.50 84 CYS A C 1
ATOM 668 O O . CYS A 1 84 ? -5.916 1.823 13.656 1.00 94.50 84 CYS A O 1
ATOM 670 N N . GLY A 1 85 ? -8.053 2.164 14.244 1.00 94.75 85 GLY A N 1
ATOM 671 C CA . GLY A 1 85 ? -7.781 3.293 15.141 1.00 94.75 85 GLY A CA 1
ATOM 672 C C . GLY A 1 85 ? -7.431 4.600 14.420 1.00 94.75 85 GLY A C 1
ATOM 673 O O . GLY A 1 85 ? -6.826 5.490 15.015 1.00 94.75 85 GLY A O 1
ATOM 674 N N . HIS A 1 86 ? -7.805 4.737 13.145 1.00 95.25 86 HIS A N 1
ATOM 675 C CA . HIS A 1 86 ? -7.564 5.940 12.345 1.00 95.25 86 HIS A CA 1
ATOM 676 C C . HIS A 1 86 ? -8.863 6.641 11.952 1.00 95.25 86 HIS A C 1
ATOM 678 O O . HIS A 1 86 ? -9.949 6.068 11.999 1.00 95.25 86 HIS A O 1
ATOM 684 N N . LYS A 1 87 ? -8.750 7.906 11.535 1.00 96.50 87 LYS A N 1
ATOM 685 C CA . LYS A 1 87 ? -9.902 8.678 11.063 1.00 96.50 87 LYS A CA 1
ATOM 686 C C . LYS A 1 87 ? -10.375 8.204 9.674 1.00 96.50 87 LYS A C 1
ATOM 688 O O . LYS A 1 87 ? -9.546 7.744 8.882 1.00 96.50 87 LYS A O 1
ATOM 693 N N . PRO A 1 88 ? -11.670 8.355 9.334 1.00 95.69 88 PRO A N 1
ATOM 694 C CA . PRO A 1 88 ? -12.213 7.989 8.022 1.00 95.69 88 PRO A CA 1
ATOM 695 C C . PRO A 1 88 ? -11.472 8.619 6.834 1.00 95.69 88 PRO A C 1
ATOM 697 O O . PRO A 1 88 ? -11.313 7.981 5.793 1.00 95.69 88 PRO A O 1
ATOM 700 N N . GLU A 1 89 ? -10.976 9.848 6.983 1.00 95.38 89 GLU A N 1
ATOM 701 C CA . GLU A 1 89 ? -10.253 10.577 5.934 1.00 95.38 89 GLU A CA 1
ATOM 702 C C . GLU A 1 89 ? -8.932 9.887 5.584 1.00 95.38 89 GLU A C 1
ATOM 704 O O . GLU A 1 89 ? -8.586 9.755 4.411 1.00 95.38 89 GLU A O 1
ATOM 709 N N . ALA A 1 90 ? -8.234 9.363 6.594 1.00 92.75 90 ALA A N 1
ATOM 710 C CA . ALA A 1 90 ? -6.967 8.664 6.410 1.00 92.75 90 ALA A CA 1
ATOM 711 C C . ALA A 1 90 ? -7.137 7.368 5.599 1.00 92.75 90 ALA A C 1
ATOM 713 O O . ALA A 1 90 ? -6.253 6.971 4.843 1.00 92.75 90 ALA A O 1
ATOM 714 N N . ILE A 1 91 ? -8.294 6.715 5.709 1.00 94.12 91 ILE A N 1
ATOM 715 C CA . ILE A 1 91 ? -8.614 5.508 4.935 1.00 94.12 91 ILE A CA 1
ATOM 716 C C . ILE A 1 91 ? -8.901 5.877 3.488 1.00 94.12 91 ILE A C 1
ATOM 718 O O . ILE A 1 91 ? -8.404 5.213 2.582 1.00 94.12 91 ILE A O 1
ATOM 722 N N . LYS A 1 92 ? -9.663 6.954 3.258 1.00 93.56 92 LYS A N 1
ATOM 723 C CA . LYS A 1 92 ? -9.926 7.471 1.906 1.00 93.56 92 LYS A CA 1
ATOM 724 C C . LYS A 1 92 ? -8.625 7.851 1.200 1.00 93.56 92 LYS A C 1
ATOM 726 O O . LYS A 1 92 ? -8.463 7.552 0.021 1.00 93.56 92 LYS A O 1
ATOM 731 N N . GLU A 1 93 ? -7.671 8.422 1.929 1.00 92.12 93 GLU A N 1
ATOM 732 C CA . GLU A 1 93 ? -6.333 8.713 1.419 1.00 92.12 93 GLU A CA 1
ATOM 733 C C . GLU A 1 93 ? -5.576 7.438 1.006 1.00 92.12 93 GLU A C 1
ATOM 735 O O . GLU A 1 93 ? -5.067 7.355 -0.114 1.00 92.12 93 GLU A O 1
ATOM 740 N N . VAL A 1 94 ? -5.549 6.409 1.861 1.00 91.81 94 VAL A N 1
ATOM 741 C CA . VAL A 1 94 ? -4.920 5.113 1.543 1.00 91.81 94 VAL A CA 1
ATOM 742 C C . VAL A 1 94 ? -5.571 4.461 0.319 1.00 91.81 94 VAL A C 1
ATOM 744 O O . VAL A 1 94 ? -4.870 3.973 -0.570 1.00 91.81 94 VAL A O 1
ATOM 747 N N . LEU A 1 95 ? -6.902 4.492 0.234 1.00 91.81 95 LEU A N 1
ATOM 748 C CA . LEU A 1 95 ? -7.648 3.967 -0.909 1.00 91.81 95 LEU A CA 1
ATOM 749 C C . LEU A 1 95 ? -7.341 4.740 -2.194 1.00 91.81 95 LEU A C 1
ATOM 751 O O . LEU A 1 95 ? -7.141 4.122 -3.236 1.00 91.81 95 LEU A O 1
ATOM 755 N N . SER A 1 96 ? -7.235 6.067 -2.124 1.00 90.31 96 SER A N 1
ATOM 756 C CA . SER A 1 96 ? -6.860 6.908 -3.265 1.00 90.31 96 SER A CA 1
ATOM 757 C C . SER A 1 96 ? -5.472 6.547 -3.805 1.00 90.31 96 SER A C 1
ATOM 759 O O . SER A 1 96 ? -5.305 6.315 -5.005 1.00 90.31 96 SER A O 1
ATOM 761 N N . ARG A 1 97 ? -4.480 6.382 -2.919 1.00 87.62 97 ARG A N 1
ATOM 762 C CA . ARG A 1 97 ? -3.118 5.961 -3.296 1.00 87.62 97 ARG A CA 1
ATOM 763 C C . ARG A 1 97 ? -3.103 4.571 -3.931 1.00 87.62 97 ARG A C 1
ATOM 765 O O . ARG A 1 97 ? -2.432 4.357 -4.941 1.00 87.62 97 ARG A O 1
ATOM 772 N N . TYR A 1 98 ? -3.879 3.638 -3.381 1.00 88.94 98 TYR A N 1
ATOM 773 C CA . TYR A 1 98 ? -4.058 2.318 -3.978 1.00 88.94 98 TYR A CA 1
ATOM 774 C C . TYR A 1 98 ? -4.678 2.401 -5.381 1.00 88.94 98 TYR A C 1
ATOM 776 O O . TYR A 1 98 ? -4.171 1.768 -6.304 1.00 88.94 98 TYR A O 1
ATOM 784 N N . LEU A 1 99 ? -5.732 3.200 -5.574 1.00 88.56 99 LEU A N 1
ATOM 785 C CA . LEU A 1 99 ? -6.380 3.375 -6.877 1.00 88.56 99 LEU A CA 1
ATOM 786 C C . LEU A 1 99 ? -5.437 4.008 -7.904 1.00 88.56 99 LEU A C 1
ATOM 788 O O . LEU A 1 99 ? -5.406 3.571 -9.053 1.00 88.56 99 LEU A O 1
ATOM 792 N N . MET A 1 100 ? -4.621 4.984 -7.499 1.00 85.69 100 MET A N 1
ATOM 793 C CA . MET A 1 100 ? -3.584 5.562 -8.355 1.00 85.69 100 MET A CA 1
ATOM 794 C C . MET A 1 100 ? -2.585 4.489 -8.810 1.00 85.69 100 MET A C 1
ATOM 796 O O . MET A 1 100 ? -2.337 4.349 -10.008 1.00 85.69 100 MET A O 1
ATOM 800 N N . MET A 1 101 ? -2.076 3.675 -7.881 1.00 83.19 101 MET A N 1
ATOM 801 C CA . MET A 1 101 ? -1.170 2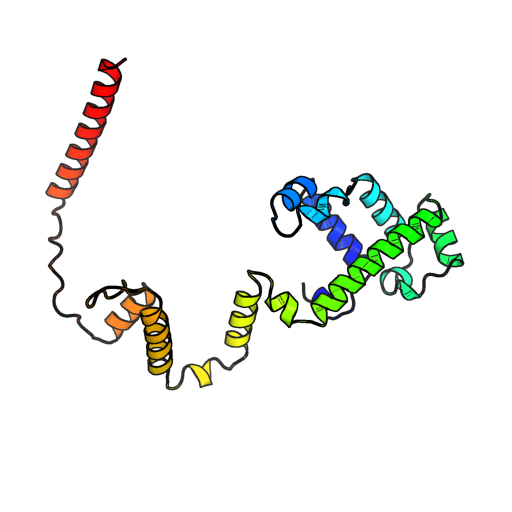.565 -8.195 1.00 83.19 101 MET A CA 1
ATOM 802 C C . MET A 1 101 ? -1.843 1.520 -9.098 1.00 83.19 101 MET A C 1
ATOM 804 O O . MET A 1 101 ? -1.247 1.080 -10.079 1.00 83.19 101 MET A O 1
ATOM 808 N N . ARG A 1 102 ? -3.100 1.153 -8.815 1.00 85.19 102 ARG A N 1
ATOM 809 C CA . ARG A 1 102 ? -3.901 0.221 -9.625 1.00 85.19 102 ARG A CA 1
ATOM 810 C C . ARG A 1 102 ? -4.084 0.742 -11.045 1.00 85.19 102 ARG A C 1
ATOM 812 O O . ARG A 1 102 ? -3.947 -0.033 -11.983 1.00 85.19 102 ARG A O 1
ATOM 819 N N . ASN A 1 103 ? -4.333 2.038 -11.217 1.00 84.19 103 ASN A N 1
ATOM 820 C CA . ASN A 1 103 ? -4.438 2.671 -12.531 1.00 84.19 103 ASN A CA 1
ATOM 821 C C . ASN A 1 103 ? -3.109 2.630 -13.289 1.00 84.19 103 ASN A C 1
ATOM 823 O O . ASN A 1 103 ? -3.091 2.306 -14.475 1.00 84.19 103 ASN A O 1
ATOM 827 N N . VAL A 1 104 ? -1.991 2.920 -12.619 1.00 81.12 104 VAL A N 1
ATOM 828 C CA . VAL A 1 104 ? -0.654 2.825 -13.222 1.00 81.12 104 VAL A CA 1
ATOM 829 C C . VAL A 1 104 ? -0.343 1.382 -13.621 1.00 81.12 104 VAL A C 1
ATOM 831 O O . VAL A 1 104 ? 0.016 1.133 -14.770 1.00 81.12 104 VAL A O 1
ATOM 834 N N . MET A 1 105 ? -0.549 0.413 -12.727 1.00 77.44 105 MET A N 1
ATOM 835 C CA . MET A 1 105 ? -0.343 -1.007 -13.029 1.00 77.44 105 MET A CA 1
ATOM 836 C C . MET A 1 105 ? -1.291 -1.516 -14.114 1.00 77.44 105 MET A C 1
ATOM 838 O O . MET A 1 105 ? -0.865 -2.276 -14.975 1.00 77.44 105 MET A O 1
ATOM 842 N N . GLY A 1 106 ? -2.544 -1.063 -14.123 1.00 80.12 106 GLY A N 1
ATOM 843 C CA . GLY A 1 106 ? -3.518 -1.376 -15.164 1.00 80.12 106 GLY A CA 1
ATOM 844 C C . GLY A 1 106 ? -3.079 -0.852 -16.529 1.00 80.12 106 GLY A C 1
ATOM 845 O O . GLY A 1 106 ? -3.133 -1.592 -17.509 1.00 80.12 106 GLY A O 1
ATOM 846 N N . LYS A 1 107 ? -2.559 0.381 -16.596 1.00 76.56 107 LYS A N 1
ATOM 847 C CA . LYS A 1 107 ? -1.969 0.950 -17.818 1.00 76.56 107 LYS A CA 1
ATOM 848 C C . LYS A 1 107 ? -0.732 0.176 -18.267 1.00 76.56 107 LYS A C 1
ATOM 850 O O . LYS A 1 107 ? -0.600 -0.097 -19.451 1.00 76.56 107 LYS A O 1
ATOM 855 N N . ILE A 1 108 ? 0.139 -0.224 -17.343 1.00 72.88 108 ILE A N 1
ATOM 856 C CA . ILE A 1 108 ? 1.338 -1.019 -17.651 1.00 72.88 108 ILE A CA 1
ATOM 857 C C . ILE A 1 108 ? 0.965 -2.425 -18.151 1.00 72.88 108 ILE A C 1
ATOM 859 O O . ILE A 1 108 ? 1.554 -2.905 -19.116 1.00 72.88 108 ILE A O 1
ATOM 863 N N . GLY A 1 109 ? -0.020 -3.077 -17.528 1.00 69.94 109 GLY A N 1
ATOM 864 C CA . GLY A 1 109 ? -0.504 -4.400 -17.931 1.00 69.94 109 GLY A CA 1
ATOM 865 C C . GLY A 1 109 ? -1.261 -4.381 -19.261 1.00 69.94 109 GLY A C 1
ATOM 866 O O . GLY A 1 109 ? -1.105 -5.295 -20.064 1.00 69.94 109 GLY A O 1
ATOM 867 N N . SER A 1 110 ? -2.029 -3.319 -19.520 1.00 66.94 110 SER A N 1
ATOM 868 C CA . SER A 1 110 ? -2.805 -3.152 -20.761 1.00 66.94 110 SER A 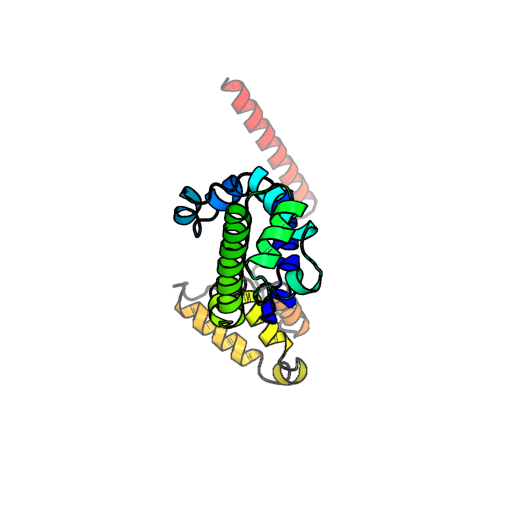CA 1
ATOM 869 C C . SER A 1 110 ? -1.972 -2.606 -21.925 1.00 66.94 110 SER A C 1
ATOM 871 O O . SER A 1 110 ? -2.348 -2.785 -23.079 1.00 66.94 110 SER A O 1
ATOM 873 N N . ALA A 1 111 ? -0.834 -1.960 -21.645 1.00 65.56 111 ALA A N 1
ATOM 874 C CA . ALA A 1 111 ? 0.118 -1.474 -22.640 1.00 65.56 111 ALA A CA 1
ATOM 875 C C . ALA A 1 111 ? 1.435 -2.273 -22.567 1.00 65.56 111 ALA A C 1
ATOM 877 O O . ALA A 1 111 ? 2.451 -1.755 -22.086 1.00 65.56 111 ALA A O 1
ATOM 878 N N . PRO A 1 112 ? 1.477 -3.512 -23.100 1.00 59.72 112 PRO A N 1
ATOM 879 C CA . PRO A 1 112 ? 2.706 -4.308 -23.154 1.00 59.72 112 PRO A CA 1
ATOM 880 C C . PRO A 1 112 ? 3.851 -3.595 -23.902 1.00 59.72 112 PRO A C 1
ATOM 882 O O . PRO A 1 112 ? 5.021 -3.883 -23.655 1.00 59.72 112 PRO A O 1
ATOM 885 N N . GLY A 1 113 ? 3.535 -2.613 -24.756 1.00 61.59 113 GLY A N 1
ATOM 886 C CA . GLY A 1 113 ? 4.514 -1.749 -25.421 1.00 61.59 113 GLY A CA 1
ATOM 887 C C . GLY A 1 113 ? 5.271 -0.800 -24.484 1.00 61.59 113 GLY A C 1
ATOM 888 O O . GLY A 1 113 ? 6.455 -0.572 -24.706 1.00 61.59 113 GLY A O 1
ATOM 889 N N . LEU A 1 114 ? 4.648 -0.307 -23.404 1.00 58.53 114 LEU A N 1
ATOM 890 C CA . LEU A 1 114 ? 5.301 0.574 -22.423 1.00 58.53 114 LEU A CA 1
ATOM 891 C C . LEU A 1 114 ? 6.247 -0.215 -21.508 1.00 58.53 114 LEU A C 1
ATOM 893 O O . LEU A 1 114 ? 7.356 0.230 -21.217 1.00 58.53 114 LEU A O 1
ATOM 897 N N . LEU A 1 115 ? 5.851 -1.436 -21.134 1.00 56.56 115 LEU A N 1
ATOM 898 C CA . LEU A 1 115 ? 6.739 -2.403 -20.486 1.00 56.56 115 LEU A CA 1
ATOM 899 C C . LEU A 1 115 ? 7.928 -2.740 -21.404 1.00 56.56 115 LEU A C 1
ATOM 901 O O . LEU A 1 115 ? 9.069 -2.825 -20.959 1.00 56.56 115 LEU A O 1
ATOM 905 N N . GLY A 1 116 ? 7.668 -2.830 -22.709 1.00 57.00 116 GLY A N 1
ATOM 906 C CA . GLY A 1 116 ? 8.668 -2.911 -23.764 1.00 57.00 116 GLY A CA 1
ATOM 907 C C . GLY A 1 116 ? 9.477 -1.632 -23.990 1.00 57.00 116 GLY A C 1
ATOM 908 O O . GLY A 1 116 ? 10.363 -1.671 -24.826 1.00 57.00 116 GLY A O 1
ATOM 909 N N . MET A 1 117 ? 9.250 -0.514 -23.294 1.00 54.06 117 MET A N 1
ATOM 910 C CA . MET A 1 117 ? 10.136 0.663 -23.334 1.00 54.06 117 MET A CA 1
ATOM 911 C C . MET A 1 117 ? 11.085 0.738 -22.133 1.00 54.06 117 MET A C 1
ATOM 913 O O . MET A 1 117 ? 12.079 1.459 -22.206 1.00 54.06 117 MET A O 1
ATOM 917 N N . LEU A 1 118 ? 10.856 -0.056 -21.078 1.00 59.41 118 LEU A N 1
ATOM 918 C CA . LEU A 1 118 ? 11.789 -0.170 -19.957 1.00 59.41 118 LEU A CA 1
ATOM 919 C C . LEU A 1 118 ? 13.104 -0.839 -20.411 1.00 59.41 118 LEU A C 1
ATOM 921 O O . LEU A 1 118 ? 13.076 -1.949 -20.968 1.00 59.41 118 LEU A O 1
ATOM 925 N N . PRO A 1 119 ? 14.268 -0.204 -20.172 1.00 47.69 119 PRO A N 1
ATOM 926 C CA . PRO A 1 119 ? 15.572 -0.755 -20.522 1.00 47.69 119 PRO A CA 1
ATOM 927 C C . PRO A 1 119 ? 15.836 -1.996 -19.655 1.00 47.69 119 PRO A C 1
ATOM 929 O O . PRO A 1 119 ? 16.185 -1.896 -18.486 1.00 47.69 119 PRO A O 1
ATOM 932 N N . GLY A 1 120 ? 15.576 -3.178 -20.218 1.00 59.56 120 GLY A N 1
ATOM 933 C CA . GLY A 1 120 ? 15.680 -4.477 -19.539 1.00 59.56 120 GLY A CA 1
ATOM 934 C C . GLY A 1 120 ? 14.558 -5.448 -19.922 1.00 59.56 120 GLY A C 1
ATOM 935 O O . GLY A 1 120 ? 14.813 -6.626 -20.159 1.00 59.56 120 GLY A O 1
ATOM 936 N N . PHE A 1 121 ? 13.330 -4.954 -20.117 1.00 56.88 121 PHE A N 1
ATOM 937 C CA . PHE A 1 121 ? 12.202 -5.796 -20.537 1.00 56.88 121 PHE A CA 1
ATOM 938 C C . PHE A 1 121 ? 12.171 -6.045 -22.051 1.00 56.88 121 PHE A C 1
ATOM 940 O O . PHE A 1 121 ? 11.731 -7.112 -22.470 1.00 56.88 121 PHE A O 1
ATOM 947 N N . LYS A 1 122 ? 12.725 -5.134 -22.874 1.00 57.06 122 LYS A N 1
ATOM 948 C CA . LYS A 1 122 ? 12.958 -5.372 -24.319 1.00 57.06 122 LYS A CA 1
ATOM 949 C C . LYS A 1 122 ? 13.749 -6.652 -24.571 1.00 57.06 122 LYS A C 1
ATOM 951 O O . LYS A 1 122 ? 13.393 -7.436 -25.442 1.00 57.06 122 LYS A O 1
ATOM 956 N N . GLN A 1 123 ? 14.800 -6.870 -23.781 1.00 60.38 123 GLN A N 1
ATOM 957 C CA . GLN A 1 123 ? 15.656 -8.049 -23.902 1.00 60.38 123 GLN A CA 1
ATOM 958 C C . GLN A 1 123 ? 14.910 -9.319 -23.476 1.00 60.38 123 GLN A C 1
ATOM 960 O O . GLN A 1 123 ? 15.043 -10.353 -24.121 1.00 60.38 123 GLN A O 1
ATOM 965 N N . PHE A 1 124 ? 14.063 -9.233 -22.447 1.00 55.38 124 PHE A N 1
ATOM 966 C CA . PHE A 1 124 ? 13.270 -10.361 -21.955 1.00 55.38 124 PHE A CA 1
ATOM 967 C C . PHE A 1 124 ? 12.086 -10.715 -22.873 1.00 55.38 124 PHE A C 1
ATOM 969 O O . PHE A 1 124 ? 11.778 -11.889 -23.065 1.00 55.38 124 PHE A O 1
ATOM 976 N N . ALA A 1 125 ? 11.441 -9.716 -23.484 1.00 62.22 125 ALA A N 1
ATOM 977 C CA . ALA A 1 125 ? 10.390 -9.905 -24.482 1.00 62.22 125 ALA A CA 1
ATOM 978 C C . ALA A 1 125 ? 10.953 -10.459 -25.801 1.00 62.22 125 ALA A C 1
ATOM 980 O O . ALA A 1 125 ? 10.369 -11.388 -26.353 1.00 62.22 125 ALA A O 1
ATOM 981 N N . ALA A 1 126 ? 12.124 -9.981 -26.242 1.00 61.28 126 ALA A N 1
ATOM 982 C CA . ALA A 1 126 ? 12.858 -10.565 -27.367 1.00 61.28 126 ALA A CA 1
ATOM 983 C C . ALA A 1 126 ? 13.270 -12.023 -27.083 1.00 61.28 126 ALA A C 1
ATOM 985 O O . ALA A 1 126 ? 13.148 -12.886 -27.948 1.00 61.28 126 ALA A O 1
ATOM 986 N N . LEU A 1 127 ? 13.670 -12.331 -25.844 1.00 61.12 127 LEU A N 1
ATOM 987 C CA . LEU A 1 127 ? 13.989 -13.694 -25.412 1.00 61.12 127 LEU A CA 1
ATOM 988 C C . LEU A 1 127 ? 12.744 -14.597 -25.330 1.00 61.12 127 LEU A C 1
ATOM 990 O O . LEU A 1 127 ? 12.825 -15.785 -25.629 1.00 61.12 127 LEU A O 1
ATOM 994 N N . ARG A 1 128 ? 11.579 -14.052 -24.952 1.00 58.72 128 ARG A N 1
ATOM 995 C CA . ARG A 1 128 ? 10.304 -14.789 -24.937 1.00 58.72 128 ARG A CA 1
ATOM 996 C C . ARG A 1 128 ? 9.764 -15.027 -26.347 1.00 58.72 128 ARG A C 1
ATOM 998 O O . ARG A 1 128 ? 9.220 -16.099 -26.587 1.00 58.72 128 ARG A O 1
ATOM 1005 N N . GLN A 1 129 ? 9.951 -14.086 -27.274 1.00 57.34 129 GLN A N 1
ATOM 1006 C CA . GLN A 1 129 ? 9.655 -14.288 -28.698 1.00 57.34 129 GLN A CA 1
ATOM 1007 C C . GLN A 1 129 ? 10.546 -15.379 -29.309 1.00 57.34 129 GLN A C 1
ATOM 1009 O O . GLN A 1 129 ? 10.037 -16.231 -30.027 1.00 57.34 129 GLN A O 1
ATOM 1014 N N . LEU A 1 130 ? 11.820 -15.453 -28.908 1.00 55.72 130 LEU A N 1
ATOM 1015 C CA . LEU A 1 130 ? 12.725 -16.562 -29.246 1.00 55.72 130 LEU A CA 1
ATOM 1016 C C . LEU A 1 130 ? 12.356 -17.907 -28.590 1.00 55.72 130 LEU A C 1
ATOM 1018 O O . LEU A 1 130 ? 12.849 -18.942 -29.021 1.00 55.72 130 LEU A O 1
ATOM 1022 N N . LYS A 1 131 ? 11.515 -17.908 -27.545 1.00 53.78 131 LYS A N 1
ATOM 1023 C CA . LYS A 1 131 ? 11.097 -19.116 -26.809 1.00 53.78 131 LYS A CA 1
ATOM 1024 C C . LYS A 1 131 ? 9.701 -19.624 -27.209 1.00 53.78 131 LYS A C 1
ATOM 1026 O O . LYS A 1 131 ? 9.333 -20.728 -26.823 1.00 53.78 131 LYS A O 1
ATOM 1031 N N . GLY A 1 132 ? 8.916 -18.814 -27.929 1.00 49.38 132 GLY A N 1
ATOM 1032 C CA . GLY A 1 132 ? 7.548 -19.130 -28.366 1.00 49.38 132 GLY A CA 1
ATOM 1033 C C . GLY A 1 132 ? 7.405 -19.487 -29.848 1.00 49.38 132 GLY A C 1
ATOM 1034 O O . GLY A 1 132 ? 6.346 -19.956 -30.249 1.00 49.38 132 GLY A O 1
ATOM 1035 N N . GLN A 1 133 ? 8.446 -19.287 -30.655 1.00 48.97 133 GLN A N 1
ATOM 1036 C CA . GLN A 1 133 ? 8.566 -19.936 -31.958 1.00 48.97 133 GLN A CA 1
ATOM 1037 C C . GLN A 1 133 ? 9.270 -21.269 -31.726 1.00 48.97 133 GLN A C 1
ATOM 1039 O O . GLN A 1 133 ? 10.308 -21.297 -31.063 1.00 48.97 133 GLN A O 1
ATOM 1044 N N . GLY A 1 134 ? 8.662 -22.363 -32.193 1.00 40.09 134 GLY A N 1
ATOM 1045 C CA . GLY A 1 134 ? 9.236 -23.700 -32.105 1.00 40.09 134 GLY A CA 1
ATOM 1046 C C . GLY A 1 134 ? 10.706 -23.658 -32.501 1.00 40.09 134 GLY A C 1
ATOM 1047 O O . GLY A 1 134 ? 11.059 -23.169 -33.575 1.00 40.09 134 GLY A O 1
ATOM 1048 N N . LEU A 1 135 ? 11.558 -24.129 -31.592 1.00 44.62 135 LEU A N 1
ATOM 1049 C CA . LEU A 1 135 ? 13.005 -24.156 -31.777 1.00 44.62 135 LEU A CA 1
ATOM 1050 C C . LEU A 1 135 ? 13.414 -25.093 -32.930 1.00 44.62 135 LEU A C 1
ATOM 1052 O O . LEU A 1 135 ? 14.578 -25.089 -33.310 1.00 44.62 135 LEU A O 1
ATOM 1056 N N . ASP A 1 136 ? 12.458 -25.846 -33.481 1.00 42.94 136 ASP A N 1
ATOM 1057 C CA . ASP A 1 136 ? 12.638 -26.842 -34.533 1.00 42.94 136 ASP A CA 1
ATOM 1058 C C . ASP A 1 136 ? 12.466 -26.252 -35.952 1.00 42.94 136 ASP A C 1
ATOM 1060 O O . ASP A 1 136 ? 13.234 -26.607 -36.842 1.00 42.94 136 ASP A O 1
ATOM 1064 N N . ASP A 1 137 ? 11.582 -25.262 -36.158 1.00 49.16 137 ASP A N 1
ATOM 1065 C CA . ASP A 1 137 ? 11.342 -24.653 -37.489 1.00 49.16 137 ASP A CA 1
ATOM 1066 C C . ASP A 1 137 ? 12.279 -23.470 -37.807 1.00 49.16 137 ASP A C 1
ATOM 1068 O O . ASP A 1 137 ? 12.458 -23.092 -38.963 1.00 49.16 137 ASP A O 1
ATOM 1072 N N . VAL A 1 138 ? 12.918 -22.876 -36.792 1.00 51.22 138 VAL A N 1
ATOM 1073 C CA . VAL A 1 138 ? 13.880 -21.764 -36.971 1.00 51.22 138 VAL A CA 1
ATOM 1074 C C . VAL A 1 138 ? 15.325 -22.268 -37.085 1.00 51.22 138 VAL A C 1
ATOM 1076 O O . VAL A 1 138 ? 16.176 -21.605 -37.683 1.00 51.22 138 VAL A O 1
ATOM 1079 N N . PHE A 1 139 ? 15.627 -23.453 -36.548 1.00 45.53 139 PHE A N 1
ATOM 1080 C CA . PHE A 1 139 ? 16.958 -24.065 -36.656 1.00 45.53 139 PHE A CA 1
ATOM 1081 C C . PHE A 1 139 ? 17.167 -24.881 -37.939 1.00 45.53 139 PHE A C 1
ATOM 1083 O O . PHE A 1 139 ? 18.274 -25.382 -38.144 1.00 45.53 139 PHE A O 1
ATOM 1090 N N . GLY A 1 140 ? 16.141 -24.971 -38.792 1.00 49.47 140 GLY A N 1
ATOM 1091 C CA . GLY A 1 140 ? 16.117 -25.819 -39.978 1.00 49.47 140 GLY A CA 1
ATOM 1092 C C . GLY A 1 140 ? 17.027 -25.373 -41.115 1.00 49.47 140 GLY A C 1
ATOM 1093 O O . GLY A 1 140 ? 17.802 -26.198 -41.580 1.00 49.47 140 GLY A O 1
ATOM 1094 N N . GLU A 1 141 ? 16.997 -24.107 -41.561 1.00 50.44 141 GLU A N 1
ATOM 1095 C CA . GLU A 1 141 ? 17.589 -23.842 -42.889 1.00 50.44 141 GLU A CA 1
ATOM 1096 C C . GLU A 1 141 ? 18.297 -22.509 -43.155 1.00 50.44 141 GLU A C 1
ATOM 1098 O O . GLU A 1 141 ? 18.984 -22.443 -44.162 1.00 50.44 141 GLU A O 1
ATOM 1103 N N . ASP A 1 142 ? 18.290 -21.486 -42.286 1.00 47.25 142 ASP A N 1
ATOM 1104 C CA . ASP A 1 142 ? 18.890 -20.192 -42.697 1.00 47.25 142 ASP A CA 1
ATOM 1105 C C . ASP A 1 142 ? 19.619 -19.380 -41.612 1.00 47.25 142 ASP A C 1
ATOM 1107 O O . ASP A 1 142 ? 19.725 -18.148 -41.645 1.00 47.25 142 ASP A O 1
ATOM 1111 N N . SER A 1 143 ? 20.260 -20.076 -40.669 1.00 46.88 143 SER A N 1
ATOM 1112 C CA . SER A 1 143 ? 21.140 -19.435 -39.672 1.00 46.88 143 SER A CA 1
ATOM 1113 C C . SER A 1 143 ? 22.332 -18.674 -40.291 1.00 46.88 143 SER A C 1
ATOM 1115 O O . SER A 1 143 ? 22.870 -17.750 -39.674 1.00 46.88 143 SER A O 1
ATOM 1117 N N . ALA A 1 144 ? 22.722 -19.010 -41.528 1.00 51.12 144 ALA A N 1
ATOM 1118 C CA . ALA A 1 144 ? 23.794 -18.345 -42.265 1.00 51.12 144 ALA A CA 1
ATOM 1119 C C . ALA A 1 144 ? 23.363 -17.002 -42.882 1.00 51.12 144 ALA A C 1
ATOM 1121 O O . ALA A 1 144 ? 24.161 -16.061 -42.905 1.00 51.12 144 ALA A O 1
ATOM 1122 N N . ALA A 1 145 ? 22.116 -16.881 -43.350 1.00 52.84 145 ALA A N 1
ATOM 1123 C CA . ALA A 1 145 ? 21.596 -15.658 -43.961 1.00 52.84 145 ALA A CA 1
ATOM 1124 C C . ALA A 1 145 ? 21.336 -14.573 -42.906 1.00 52.84 145 ALA A C 1
ATOM 1126 O O . ALA A 1 145 ? 21.743 -13.423 -43.076 1.00 52.84 145 ALA A O 1
ATOM 1127 N N . MET A 1 146 ? 20.771 -14.959 -41.758 1.00 52.00 146 MET A N 1
ATOM 1128 C CA . MET A 1 146 ? 20.516 -14.038 -40.649 1.00 52.00 146 MET A CA 1
ATOM 1129 C C . MET A 1 146 ? 21.815 -13.544 -39.991 1.00 52.00 146 MET A C 1
ATOM 1131 O O . MET A 1 146 ? 21.934 -12.360 -39.670 1.00 52.00 146 MET A O 1
ATOM 1135 N N . GLN A 1 147 ? 22.831 -14.409 -39.857 1.00 53.66 147 GLN A N 1
ATOM 1136 C CA . GLN A 1 147 ? 24.158 -13.986 -39.389 1.00 53.66 147 GLN A CA 1
ATOM 1137 C C . GLN A 1 147 ? 24.846 -13.034 -40.368 1.00 53.66 147 GLN A C 1
ATOM 1139 O O . GLN A 1 147 ? 25.474 -12.074 -39.927 1.00 53.66 147 GLN A O 1
ATOM 1144 N N . ARG A 1 148 ? 24.707 -13.246 -41.683 1.00 53.44 148 ARG A N 1
ATOM 1145 C CA . ARG A 1 148 ? 25.233 -12.317 -42.696 1.00 53.44 148 ARG A CA 1
ATOM 1146 C C . ARG A 1 148 ? 24.527 -10.965 -42.643 1.00 53.44 148 ARG A C 1
ATOM 1148 O O . ARG A 1 148 ? 25.211 -9.947 -42.637 1.00 53.44 148 ARG A O 1
ATOM 1155 N N . ALA A 1 149 ? 23.202 -10.951 -42.516 1.00 55.00 149 ALA A N 1
ATOM 1156 C CA . ALA A 1 149 ? 22.419 -9.720 -42.439 1.00 55.00 149 ALA A CA 1
ATOM 1157 C C . ALA A 1 149 ? 22.738 -8.899 -41.175 1.00 55.00 149 ALA A C 1
ATOM 1159 O O . ALA A 1 149 ? 22.956 -7.691 -41.270 1.00 55.00 149 ALA A O 1
ATOM 1160 N N . MET A 1 150 ? 22.865 -9.541 -40.006 1.00 53.31 150 MET A N 1
ATOM 1161 C CA . MET A 1 150 ? 23.230 -8.839 -38.767 1.00 53.31 150 MET A CA 1
ATOM 1162 C C . MET A 1 150 ? 24.678 -8.334 -38.767 1.00 53.31 150 MET A C 1
ATOM 1164 O O . MET A 1 150 ? 24.935 -7.226 -38.299 1.00 53.31 150 MET A O 1
ATOM 1168 N N . VAL A 1 151 ? 25.626 -9.097 -39.324 1.00 53.91 151 VAL A N 1
ATOM 1169 C CA . VAL A 1 151 ? 27.027 -8.655 -39.449 1.00 53.91 151 VAL A CA 1
ATOM 1170 C C . VAL A 1 151 ? 27.152 -7.502 -40.449 1.00 53.91 151 VAL A C 1
ATOM 1172 O O . VAL A 1 151 ? 27.892 -6.555 -40.195 1.00 53.91 151 VAL A O 1
ATOM 1175 N N . GLN A 1 152 ? 26.392 -7.524 -41.546 1.00 53.34 152 GLN A N 1
ATOM 1176 C CA . GLN A 1 152 ? 26.413 -6.472 -42.562 1.00 53.34 152 GLN A CA 1
ATOM 1177 C C . GLN A 1 152 ? 25.785 -5.166 -42.056 1.00 53.34 152 GLN A C 1
ATOM 1179 O O . GLN A 1 152 ? 26.349 -4.092 -42.273 1.00 53.34 152 GLN A O 1
ATOM 1184 N N . GLN A 1 153 ? 24.681 -5.254 -41.307 1.00 50.62 153 GLN A N 1
ATOM 1185 C CA . GLN A 1 153 ? 24.037 -4.089 -40.698 1.00 50.62 153 GLN A CA 1
ATOM 1186 C C . GLN A 1 153 ? 24.880 -3.491 -39.560 1.00 50.62 153 GLN A C 1
ATOM 1188 O O . GLN A 1 153 ? 24.922 -2.274 -39.392 1.00 50.62 153 GLN A O 1
ATOM 1193 N N . GLN A 1 154 ? 25.617 -4.321 -38.814 1.00 46.53 154 GLN A N 1
ATOM 1194 C CA . GLN A 1 154 ? 26.513 -3.855 -37.754 1.00 46.53 154 GLN A CA 1
ATOM 1195 C C . GLN A 1 154 ? 27.860 -3.325 -38.291 1.00 46.53 154 GLN A C 1
ATOM 1197 O O . GLN A 1 154 ? 28.460 -2.451 -37.666 1.00 46.53 154 GLN A O 1
ATOM 1202 N N . MET A 1 155 ? 28.318 -3.775 -39.468 1.00 44.09 155 MET A N 1
ATOM 1203 C CA . MET A 1 155 ? 29.532 -3.258 -40.122 1.00 44.09 155 MET A CA 1
ATOM 1204 C C . MET A 1 155 ? 29.367 -1.848 -40.705 1.00 44.09 155 MET A C 1
ATOM 1206 O O . MET A 1 155 ? 30.329 -1.084 -40.690 1.00 44.09 155 MET A O 1
ATOM 1210 N N . GLN A 1 156 ? 28.175 -1.472 -41.183 1.00 47.22 156 GLN A N 1
ATOM 1211 C CA . GLN A 1 156 ? 27.937 -0.128 -41.732 1.00 47.22 156 GLN A CA 1
ATOM 1212 C C . GLN A 1 156 ? 27.917 0.980 -40.664 1.00 47.22 156 GLN A C 1
ATOM 1214 O O . GLN A 1 156 ? 28.157 2.137 -40.993 1.00 47.22 156 GLN A O 1
ATOM 12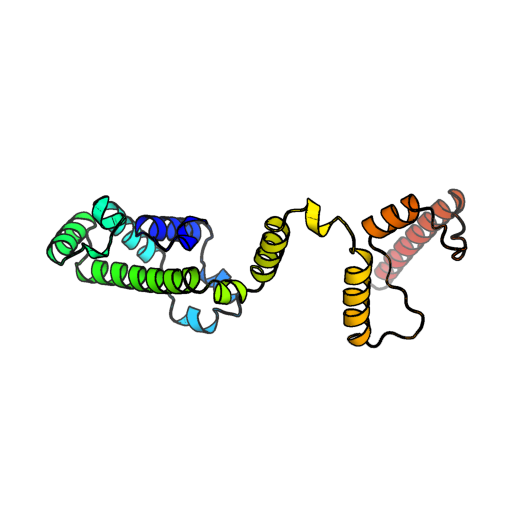19 N N . ALA A 1 157 ? 27.695 0.642 -39.390 1.00 47.09 157 ALA A N 1
ATOM 1220 C CA . ALA A 1 157 ? 27.539 1.626 -38.315 1.00 47.09 157 ALA A CA 1
ATOM 1221 C C . ALA A 1 157 ? 28.834 1.978 -37.550 1.00 47.09 157 ALA A C 1
ATOM 1223 O O . ALA A 1 157 ? 28.818 2.921 -36.765 1.00 47.09 157 ALA A O 1
ATOM 1224 N N . MET A 1 158 ? 29.948 1.253 -37.736 1.00 48.34 158 MET A N 1
ATOM 1225 C CA . MET A 1 158 ? 31.143 1.412 -36.879 1.00 48.34 158 MET A CA 1
ATOM 1226 C C . MET A 1 158 ? 32.454 1.796 -37.586 1.00 48.34 158 MET A C 1
ATOM 1228 O O . MET A 1 158 ? 33.507 1.733 -36.960 1.00 48.34 158 MET A O 1
ATOM 1232 N N . GLY A 1 159 ? 32.430 2.230 -38.852 1.00 50.38 159 GLY A N 1
ATOM 1233 C CA . GLY A 1 159 ? 33.584 2.900 -39.482 1.00 50.38 159 GLY A CA 1
ATOM 1234 C C . GLY A 1 159 ? 34.932 2.166 -39.368 1.00 50.38 159 GLY A C 1
ATOM 1235 O O . GLY A 1 159 ? 35.973 2.817 -39.279 1.00 50.38 159 GLY A O 1
ATOM 1236 N N . LEU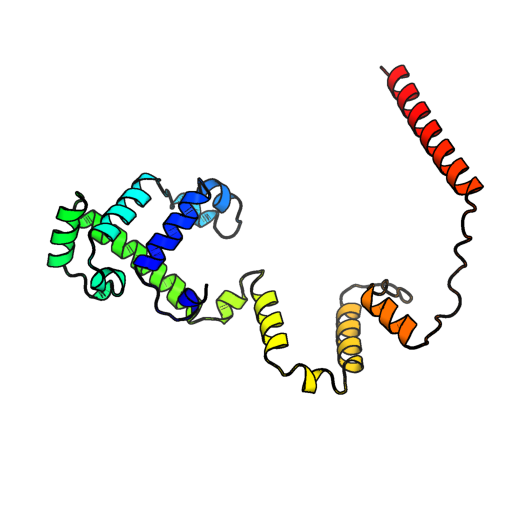 A 1 160 ? 34.938 0.828 -39.320 1.00 56.47 160 LEU A N 1
ATOM 1237 C CA . LEU A 1 160 ? 36.175 0.066 -39.146 1.00 56.47 160 LEU A CA 1
ATOM 1238 C C . LEU A 1 160 ? 36.922 -0.120 -40.477 1.00 56.47 160 LEU A C 1
ATOM 1240 O O . LEU A 1 160 ? 36.297 -0.374 -41.510 1.00 56.47 160 LEU A O 1
ATOM 1244 N N . PRO A 1 161 ? 38.265 -0.041 -40.460 1.00 50.00 161 PRO A N 1
ATOM 1245 C CA . PRO A 1 161 ? 39.093 -0.156 -41.652 1.00 50.00 161 PRO A CA 1
ATOM 1246 C C . PRO A 1 161 ? 39.026 -1.547 -42.297 1.00 50.00 161 PRO A C 1
ATOM 1248 O O . PRO A 1 161 ? 38.908 -2.582 -41.633 1.00 50.00 161 PRO A O 1
ATOM 1251 N N . LYS A 1 162 ? 39.140 -1.549 -43.630 1.00 46.16 162 LYS A N 1
ATOM 1252 C CA . LYS A 1 162 ? 39.111 -2.728 -44.506 1.00 46.16 162 LYS A CA 1
ATOM 1253 C C . LYS A 1 162 ? 40.206 -3.722 -44.086 1.00 46.16 162 LYS A C 1
ATOM 1255 O O . LYS A 1 162 ? 41.380 -3.483 -44.336 1.00 46.16 162 LYS A O 1
ATOM 1260 N N . GLY A 1 163 ? 39.811 -4.813 -43.427 1.00 53.25 163 GLY A N 1
ATOM 1261 C CA . GLY A 1 163 ? 40.718 -5.862 -42.934 1.00 53.25 163 GLY A CA 1
ATOM 1262 C C . GLY A 1 163 ? 40.523 -6.262 -41.467 1.00 53.25 163 GLY A C 1
ATOM 1263 O O . GLY A 1 163 ? 41.115 -7.245 -41.030 1.00 53.25 163 GLY A O 1
ATOM 1264 N N . TYR A 1 164 ? 39.686 -5.558 -40.697 1.00 50.31 164 TYR A N 1
ATOM 1265 C CA . TYR A 1 164 ? 39.378 -5.957 -39.322 1.00 50.31 164 TYR A CA 1
ATOM 1266 C C . TYR A 1 164 ? 38.316 -7.064 -39.278 1.00 50.31 164 TYR A C 1
ATOM 1268 O O . TYR A 1 164 ? 37.140 -6.824 -39.550 1.00 50.31 164 TYR A O 1
ATOM 1276 N N . THR A 1 165 ? 38.712 -8.275 -38.888 1.00 57.19 165 THR A N 1
ATOM 1277 C CA . THR A 1 165 ? 37.773 -9.338 -38.507 1.00 57.19 165 THR A CA 1
ATOM 1278 C C . THR A 1 165 ? 37.612 -9.348 -36.983 1.00 57.19 165 THR A C 1
ATOM 1280 O O . THR A 1 165 ? 38.606 -9.573 -36.284 1.00 57.19 165 THR A O 1
ATOM 1283 N N . PRO A 1 166 ? 36.404 -9.125 -36.436 1.00 57.19 166 PRO A N 1
ATOM 1284 C CA . PRO A 1 166 ? 36.186 -9.173 -34.995 1.00 57.19 166 PRO A CA 1
ATOM 1285 C C . PRO A 1 166 ? 36.517 -10.567 -34.431 1.00 57.19 166 PRO A C 1
ATOM 1287 O O . PRO A 1 166 ? 36.284 -11.582 -35.095 1.00 57.19 166 PRO A O 1
ATOM 1290 N N . PRO A 1 167 ? 37.069 -10.654 -33.208 1.00 57.78 167 PRO A N 1
ATOM 1291 C CA . PRO A 1 167 ? 37.447 -11.930 -32.617 1.00 57.78 167 PRO A CA 1
ATOM 1292 C C . PRO A 1 167 ? 36.203 -12.791 -32.360 1.00 57.78 167 PRO A C 1
ATOM 1294 O O . PRO A 1 167 ? 35.346 -12.442 -31.552 1.00 57.78 167 PRO A O 1
ATOM 1297 N N . MET A 1 168 ? 36.128 -13.943 -33.030 1.00 61.81 168 MET A N 1
ATOM 1298 C CA . MET A 1 168 ? 35.011 -14.893 -32.933 1.00 61.81 168 MET A CA 1
ATOM 1299 C C . MET A 1 168 ? 34.702 -15.270 -31.475 1.00 61.81 168 MET A C 1
ATOM 1301 O O . MET A 1 168 ? 35.605 -15.607 -30.701 1.00 61.81 168 MET A O 1
ATOM 1305 N N . GLY A 1 169 ? 33.425 -15.279 -31.090 1.00 67.25 169 GLY A N 1
ATOM 1306 C CA . GLY A 1 169 ? 32.998 -15.731 -29.762 1.00 67.25 169 GLY A CA 1
ATOM 1307 C C . GLY A 1 169 ? 33.410 -17.186 -29.493 1.00 67.25 169 GLY A C 1
ATOM 1308 O O . GLY A 1 169 ? 33.616 -17.966 -30.425 1.00 67.25 169 GLY A O 1
ATOM 1309 N N . ALA A 1 170 ? 33.540 -17.585 -28.224 1.00 55.44 170 ALA A N 1
ATOM 1310 C CA . ALA A 1 170 ? 33.987 -18.938 -27.855 1.00 55.44 170 ALA A CA 1
ATOM 1311 C C . ALA A 1 170 ? 33.146 -20.051 -28.522 1.00 55.44 170 ALA A C 1
ATOM 1313 O O . ALA A 1 170 ? 33.699 -21.016 -29.049 1.00 55.44 170 ALA A O 1
ATOM 1314 N N . ALA A 1 171 ? 31.825 -19.859 -28.607 1.00 56.66 171 ALA A N 1
ATOM 1315 C CA . ALA A 1 171 ? 30.904 -20.778 -29.278 1.00 56.66 171 ALA A CA 1
ATOM 1316 C C . ALA A 1 171 ? 31.102 -20.837 -30.807 1.00 56.66 171 ALA A C 1
ATOM 1318 O O . ALA A 1 171 ? 31.019 -21.903 -31.414 1.00 56.66 171 ALA A O 1
ATOM 1319 N N . GLN A 1 172 ? 31.424 -19.705 -31.438 1.00 61.22 172 GLN A N 1
ATOM 1320 C CA . GLN A 1 172 ? 31.697 -19.633 -32.877 1.00 61.22 172 GLN A CA 1
ATOM 1321 C C . GLN A 1 172 ? 33.042 -20.287 -33.227 1.00 61.22 172 GLN A C 1
ATOM 1323 O O . GLN A 1 172 ? 33.158 -20.937 -34.262 1.00 61.22 172 GLN A O 1
ATOM 1328 N N . ARG A 1 173 ? 34.038 -20.193 -32.333 1.00 62.81 173 ARG A N 1
ATOM 1329 C CA . ARG A 1 173 ? 35.314 -20.921 -32.447 1.00 62.81 173 ARG A CA 1
ATOM 1330 C C . ARG A 1 173 ? 35.140 -22.429 -32.329 1.00 62.81 173 ARG A C 1
ATOM 1332 O O . ARG A 1 173 ? 35.749 -23.163 -33.102 1.00 62.81 173 ARG A O 1
ATOM 1339 N N . ALA A 1 174 ? 34.309 -22.887 -31.396 1.00 59.38 174 ALA A N 1
ATOM 1340 C CA . ALA A 1 174 ? 33.995 -24.305 -31.254 1.00 59.38 174 ALA A CA 1
ATOM 1341 C C . ALA A 1 174 ? 33.298 -24.852 -32.512 1.00 59.38 174 ALA A C 1
ATOM 1343 O O . ALA A 1 174 ? 33.713 -25.884 -33.033 1.00 59.38 174 ALA A O 1
ATOM 1344 N N . LYS A 1 175 ? 32.326 -24.111 -33.068 1.00 59.44 175 LYS A N 1
ATOM 1345 C CA . LYS A 1 175 ? 31.669 -24.463 -34.340 1.00 59.44 175 LYS A CA 1
ATOM 1346 C C . LYS A 1 175 ? 32.624 -24.461 -35.535 1.00 59.44 175 LYS A C 1
ATOM 1348 O O . LYS A 1 175 ? 32.563 -25.376 -36.342 1.00 59.44 175 LYS A O 1
ATOM 1353 N N . ALA A 1 176 ? 33.525 -23.484 -35.644 1.00 59.53 176 ALA A N 1
ATOM 1354 C CA . ALA A 1 176 ? 34.505 -23.434 -36.732 1.00 59.53 176 ALA A CA 1
ATOM 1355 C C . ALA A 1 176 ? 35.500 -24.608 -36.682 1.00 59.53 176 ALA A C 1
ATOM 1357 O O . ALA A 1 176 ? 35.820 -25.181 -37.721 1.00 59.53 176 ALA A O 1
ATOM 1358 N N . ARG A 1 177 ? 35.927 -25.003 -35.473 1.00 55.44 177 ARG A N 1
ATOM 1359 C CA . ARG A 1 177 ? 36.760 -26.196 -35.248 1.00 55.44 177 ARG A CA 1
ATOM 1360 C C . ARG A 1 177 ? 36.021 -27.489 -35.586 1.00 55.44 177 ARG A C 1
ATOM 1362 O O . ARG A 1 177 ? 36.596 -28.353 -36.232 1.00 55.44 177 ARG A O 1
ATOM 1369 N N . ALA A 1 178 ? 34.755 -27.600 -35.183 1.00 56.53 178 ALA A N 1
ATOM 1370 C CA . ALA A 1 178 ? 33.919 -28.760 -35.488 1.00 56.53 178 ALA A CA 1
ATOM 1371 C C . ALA A 1 178 ? 33.592 -28.876 -36.989 1.00 56.53 178 ALA A C 1
ATOM 1373 O O . ALA A 1 178 ? 33.469 -29.979 -37.504 1.00 56.53 178 ALA A O 1
ATOM 1374 N N . ALA A 1 179 ? 33.499 -27.749 -37.701 1.00 61.94 179 ALA A N 1
ATOM 1375 C CA . ALA A 1 179 ? 33.200 -27.695 -39.131 1.00 61.94 179 ALA A CA 1
ATOM 1376 C C . ALA A 1 179 ? 34.428 -27.899 -40.045 1.00 61.94 179 ALA A C 1
ATOM 1378 O O . ALA A 1 179 ? 34.343 -27.614 -41.238 1.00 61.94 179 ALA A O 1
ATOM 1379 N N . GLY A 1 180 ? 35.581 -28.319 -39.507 1.00 48.75 180 GLY A N 1
ATOM 1380 C CA . GLY A 1 180 ? 36.769 -28.662 -40.301 1.00 48.75 180 GLY A CA 1
ATOM 1381 C C . GLY A 1 180 ? 37.408 -27.501 -41.074 1.00 48.75 180 GLY A C 1
ATOM 1382 O O . GLY A 1 180 ? 38.337 -27.725 -41.846 1.00 48.75 180 GLY A O 1
ATOM 1383 N N . ARG A 1 181 ? 36.963 -26.251 -40.868 1.00 50.06 181 ARG A N 1
ATOM 1384 C CA . ARG A 1 181 ? 37.622 -25.072 -41.445 1.00 50.06 181 ARG A CA 1
ATOM 1385 C C . ARG A 1 181 ? 38.892 -24.787 -40.656 1.00 50.06 181 ARG A C 1
ATOM 1387 O O . ARG A 1 181 ? 38.896 -23.974 -39.730 1.00 50.06 181 ARG A O 1
ATOM 1394 N N . ALA A 1 182 ? 39.966 -25.476 -41.024 1.00 40.72 182 ALA A N 1
ATOM 1395 C CA . ALA A 1 182 ? 41.314 -25.052 -40.701 1.00 40.72 182 ALA A CA 1
ATOM 1396 C C . ALA A 1 182 ? 41.508 -23.651 -41.298 1.00 40.72 182 ALA A C 1
ATOM 1398 O O . ALA A 1 182 ? 41.589 -23.478 -42.510 1.00 40.72 182 ALA A O 1
ATOM 1399 N N . LEU A 1 183 ? 41.473 -22.636 -40.436 1.00 48.47 183 LEU A N 1
ATOM 1400 C CA . LEU A 1 183 ? 41.933 -21.304 -40.792 1.00 48.47 183 LEU A CA 1
ATOM 1401 C C . LEU A 1 183 ? 43.423 -21.426 -41.088 1.00 48.47 183 LEU A C 1
ATOM 1403 O O . LEU A 1 183 ? 44.182 -21.902 -40.241 1.00 48.47 183 LEU A O 1
ATOM 1407 N N . GLU A 1 184 ? 43.798 -21.024 -42.296 1.00 40.69 184 GLU A N 1
ATOM 1408 C CA . GLU A 1 184 ? 45.182 -20.870 -42.706 1.00 40.69 184 GLU A CA 1
ATOM 1409 C C . GLU A 1 184 ? 45.997 -20.101 -41.662 1.00 40.69 184 GLU A C 1
ATOM 1411 O O . GLU A 1 184 ? 45.491 -19.227 -40.952 1.00 40.69 184 GLU A O 1
ATOM 1416 N N . ALA A 1 185 ? 47.262 -20.501 -41.569 1.00 48.78 185 ALA A N 1
ATOM 1417 C CA . ALA A 1 185 ? 48.243 -20.126 -40.567 1.00 48.78 185 ALA A CA 1
ATOM 1418 C C . ALA A 1 185 ? 48.220 -18.630 -40.194 1.00 48.78 185 ALA A C 1
ATOM 1420 O O . ALA A 1 185 ? 48.788 -17.777 -40.873 1.00 48.78 185 ALA A O 1
ATOM 1421 N N . GLY A 1 186 ? 47.610 -18.322 -39.046 1.00 51.25 186 GLY A N 1
ATOM 1422 C CA . GLY A 1 186 ? 47.955 -17.127 -38.277 1.00 51.25 186 GLY A CA 1
ATOM 1423 C C . GLY A 1 186 ? 49.375 -17.262 -37.709 1.00 51.25 186 GLY A C 1
ATOM 1424 O O . GLY A 1 186 ? 49.855 -18.388 -37.560 1.00 51.25 186 GLY A O 1
ATOM 1425 N N . PRO A 1 187 ? 50.060 -16.148 -37.383 1.00 46.19 187 PRO A N 1
ATOM 1426 C CA . PRO A 1 187 ? 51.464 -16.182 -36.989 1.00 46.19 187 PRO A CA 1
ATOM 1427 C C . PRO A 1 187 ? 51.633 -17.108 -35.785 1.00 46.19 187 PRO A C 1
ATOM 1429 O O . PRO A 1 187 ? 50.940 -16.946 -34.777 1.00 46.19 187 PRO A O 1
ATOM 1432 N N . GLU A 1 188 ? 52.526 -18.092 -35.908 1.00 43.34 188 GLU A N 1
ATOM 1433 C CA . GLU A 1 188 ? 52.810 -19.046 -34.843 1.00 43.34 188 GLU A CA 1
ATOM 1434 C C . GLU A 1 188 ? 53.142 -18.291 -33.555 1.00 43.34 188 GLU A C 1
ATOM 1436 O O . GLU A 1 188 ? 54.166 -17.609 -33.435 1.00 43.34 188 GLU A O 1
ATOM 1441 N N . ILE A 1 189 ? 52.262 -18.414 -32.564 1.00 52.16 189 ILE A N 1
ATOM 1442 C CA . ILE A 1 189 ? 52.578 -17.995 -31.207 1.00 52.16 189 ILE A CA 1
ATOM 1443 C C . ILE A 1 189 ? 53.624 -18.992 -30.723 1.00 52.16 189 ILE A C 1
ATOM 1445 O O . ILE A 1 189 ? 53.276 -20.085 -30.278 1.00 52.16 189 ILE A O 1
ATOM 1449 N N . LYS A 1 190 ? 54.904 -18.622 -30.845 1.00 55.41 190 LYS A N 1
ATOM 1450 C CA . LYS A 1 190 ? 56.025 -19.393 -30.304 1.00 55.41 190 LYS A CA 1
ATOM 1451 C C . LYS A 1 190 ? 55.695 -19.738 -28.856 1.00 55.41 190 LYS A C 1
ATOM 1453 O O . LYS A 1 190 ? 55.558 -18.848 -28.012 1.00 55.41 190 LYS A O 1
ATOM 1458 N N . SER A 1 191 ? 55.492 -21.022 -28.587 1.00 57.28 191 SER A N 1
ATOM 1459 C CA . SER A 1 191 ? 55.191 -21.511 -27.251 1.00 57.28 191 SER A CA 1
ATOM 1460 C C . SER A 1 191 ? 56.389 -21.204 -26.360 1.00 57.28 191 SER A C 1
ATOM 1462 O O . SER A 1 191 ? 57.436 -21.833 -26.494 1.00 57.28 191 SER A O 1
ATOM 1464 N N . ILE A 1 192 ? 56.241 -20.210 -25.483 1.00 65.69 192 ILE A N 1
ATOM 1465 C CA . ILE A 1 192 ? 57.242 -19.864 -24.470 1.00 65.69 192 ILE A CA 1
ATOM 1466 C C . ILE A 1 192 ? 57.553 -21.129 -23.674 1.00 65.69 192 ILE A C 1
ATOM 1468 O O . ILE A 1 192 ? 56.664 -21.688 -23.014 1.00 65.69 192 ILE A O 1
ATOM 1472 N N . THR A 1 193 ? 58.809 -21.563 -23.748 1.00 77.75 193 THR A N 1
ATOM 1473 C CA . THR A 1 193 ? 59.310 -22.712 -22.993 1.00 77.75 193 THR A CA 1
ATOM 1474 C C . THR A 1 193 ? 59.173 -22.430 -21.497 1.00 77.75 193 THR A C 1
ATOM 1476 O O . THR A 1 193 ? 59.197 -21.273 -21.064 1.00 77.75 193 THR A O 1
ATOM 1479 N N . ASP A 1 194 ? 59.023 -23.459 -20.662 1.00 72.06 194 ASP A N 1
ATOM 1480 C CA . ASP A 1 194 ? 58.810 -23.242 -19.222 1.00 72.06 194 ASP A CA 1
ATOM 1481 C C . ASP A 1 194 ? 59.960 -22.445 -18.575 1.00 72.06 194 ASP A C 1
ATOM 1483 O O . ASP A 1 194 ? 59.727 -21.597 -17.710 1.00 72.06 194 ASP A O 1
ATOM 1487 N N . ARG A 1 195 ? 61.181 -22.589 -19.109 1.00 73.56 195 ARG A N 1
ATOM 1488 C CA . ARG A 1 195 ? 62.357 -21.794 -18.721 1.00 73.56 195 ARG A CA 1
ATOM 1489 C C . ARG A 1 195 ? 62.189 -20.301 -19.010 1.00 73.56 195 ARG A C 1
ATOM 1491 O O . ARG A 1 195 ? 62.501 -19.468 -18.161 1.00 73.56 195 ARG A O 1
ATOM 1498 N N . GLU A 1 196 ? 61.663 -19.942 -20.176 1.00 77.19 196 GLU A N 1
ATOM 1499 C CA . GLU A 1 196 ? 61.400 -18.546 -20.548 1.00 77.19 196 GLU A CA 1
ATOM 1500 C C . GLU A 1 196 ? 60.245 -17.950 -19.734 1.00 77.19 196 GLU A C 1
ATOM 1502 O O . GLU A 1 196 ? 60.270 -16.768 -19.373 1.00 77.19 196 GLU A O 1
ATOM 1507 N N . ARG A 1 197 ? 59.249 -18.771 -19.380 1.00 76.75 197 ARG A N 1
ATOM 1508 C CA . ARG A 1 197 ? 58.130 -18.359 -18.526 1.00 76.75 197 ARG A CA 1
ATOM 1509 C C . ARG A 1 197 ? 58.607 -18.002 -17.122 1.00 76.75 197 ARG A C 1
ATOM 1511 O O . ARG A 1 197 ? 58.189 -16.978 -16.575 1.00 76.75 197 ARG A O 1
ATOM 1518 N N . ASP A 1 198 ? 59.486 -18.814 -16.551 1.00 83.62 198 ASP A N 1
ATOM 1519 C CA . ASP A 1 198 ? 60.021 -18.577 -15.214 1.00 83.62 198 ASP A CA 1
ATOM 1520 C C . ASP A 1 198 ? 61.034 -17.428 -15.198 1.00 83.62 198 ASP A C 1
ATOM 1522 O O . ASP A 1 198 ? 60.963 -16.567 -14.316 1.00 83.62 198 ASP A O 1
ATOM 1526 N N . ALA A 1 199 ? 61.858 -17.289 -16.242 1.00 87.12 199 ALA A N 1
ATOM 1527 C CA . ALA A 1 199 ? 62.703 -16.110 -16.429 1.00 87.12 199 ALA A CA 1
ATOM 1528 C C . ALA A 1 199 ? 61.874 -14.811 -16.497 1.00 87.12 199 ALA A C 1
ATOM 1530 O O . ALA A 1 199 ? 62.228 -13.799 -15.884 1.00 87.12 199 ALA A O 1
ATOM 1531 N N . LEU A 1 200 ? 60.723 -14.835 -17.178 1.00 80.81 200 LEU A N 1
ATOM 1532 C CA . LEU A 1 200 ? 59.818 -13.689 -17.267 1.00 80.81 200 LEU A CA 1
ATOM 1533 C C . LEU A 1 200 ? 59.154 -13.358 -15.920 1.00 80.81 200 LEU A C 1
ATOM 1535 O O . LEU A 1 200 ? 58.999 -12.178 -15.583 1.00 80.81 200 LEU A O 1
ATOM 1539 N N . LYS A 1 201 ? 58.777 -14.371 -15.129 1.00 87.69 201 LYS A N 1
ATOM 1540 C CA . LYS A 1 201 ? 58.250 -14.174 -13.766 1.00 87.69 201 LYS A CA 1
ATOM 1541 C C . LYS A 1 201 ? 59.294 -13.525 -12.862 1.00 87.69 201 LYS A C 1
ATOM 1543 O O . LYS A 1 201 ? 58.971 -12.562 -12.164 1.00 87.69 201 LYS A O 1
ATOM 1548 N N . GLU A 1 202 ? 60.534 -14.000 -12.908 1.00 91.94 202 GLU A N 1
ATOM 1549 C CA . GLU A 1 202 ? 61.622 -13.456 -12.096 1.00 91.94 202 GLU A CA 1
ATOM 1550 C C . GLU A 1 202 ? 61.993 -12.032 -12.518 1.00 91.94 202 GLU A C 1
ATOM 1552 O O . GLU A 1 202 ? 62.144 -11.156 -11.661 1.00 91.94 202 GLU A O 1
ATOM 1557 N N . ARG A 1 203 ? 62.000 -11.736 -13.824 1.00 91.50 203 ARG A N 1
ATOM 1558 C CA . ARG A 1 203 ? 62.170 -10.364 -14.328 1.00 91.50 203 ARG A CA 1
ATOM 1559 C C . ARG A 1 203 ? 61.103 -9.423 -13.764 1.00 91.50 203 ARG A C 1
ATOM 1561 O O . ARG A 1 203 ? 61.435 -8.365 -13.234 1.00 91.50 203 ARG A O 1
ATOM 1568 N N . ARG A 1 204 ? 59.831 -9.836 -13.789 1.00 90.00 204 ARG A N 1
ATOM 1569 C CA . ARG A 1 204 ? 58.707 -9.054 -13.241 1.00 90.00 204 ARG A CA 1
ATOM 1570 C C . ARG A 1 204 ? 58.795 -8.871 -11.724 1.00 90.00 204 ARG A C 1
ATOM 1572 O O . ARG A 1 204 ? 58.438 -7.807 -11.216 1.00 90.00 204 ARG A O 1
ATOM 1579 N N . LYS A 1 205 ? 59.260 -9.879 -10.977 1.00 93.31 205 LYS A N 1
ATOM 1580 C CA . LYS A 1 205 ? 59.484 -9.754 -9.526 1.00 93.31 205 LYS A CA 1
ATOM 1581 C C . LYS A 1 205 ? 60.601 -8.758 -9.219 1.00 93.31 205 LYS A C 1
ATOM 1583 O O . LYS A 1 205 ? 60.393 -7.874 -8.388 1.00 93.31 205 LYS A O 1
ATOM 1588 N N . ARG A 1 206 ? 61.738 -8.855 -9.915 1.00 91.75 206 ARG A N 1
ATOM 1589 C CA . ARG A 1 206 ? 62.874 -7.929 -9.764 1.00 91.75 206 ARG A CA 1
ATOM 1590 C C . ARG A 1 206 ? 62.474 -6.495 -10.092 1.00 91.75 206 ARG A C 1
ATOM 1592 O O . ARG A 1 206 ? 62.760 -5.588 -9.320 1.00 91.75 206 ARG A O 1
ATOM 1599 N N . GLU A 1 207 ? 61.719 -6.294 -11.165 1.00 90.38 207 GLU A N 1
ATOM 1600 C CA . GLU A 1 207 ? 61.211 -4.977 -11.556 1.00 90.38 207 GLU A CA 1
ATOM 1601 C C . GLU A 1 207 ? 60.286 -4.372 -10.484 1.00 90.38 207 GLU A C 1
ATOM 1603 O O . GLU A 1 207 ? 60.438 -3.211 -10.100 1.00 90.38 207 GLU A O 1
ATOM 1608 N N . ARG A 1 208 ? 59.377 -5.173 -9.909 1.00 89.94 208 ARG A N 1
ATOM 1609 C CA . ARG A 1 208 ? 58.521 -4.744 -8.789 1.00 89.94 208 ARG A CA 1
ATOM 1610 C C . ARG A 1 208 ? 59.333 -4.393 -7.542 1.00 89.94 208 ARG A C 1
ATOM 1612 O O . ARG A 1 208 ? 59.002 -3.420 -6.866 1.00 89.94 208 ARG A O 1
ATOM 1619 N N . GLN A 1 209 ? 60.376 -5.160 -7.229 1.00 90.12 209 GLN A N 1
ATOM 1620 C CA . GLN A 1 209 ? 61.260 -4.878 -6.096 1.00 90.12 209 GLN A CA 1
ATOM 1621 C C . GLN A 1 209 ? 62.072 -3.599 -6.317 1.00 90.12 209 GLN A C 1
ATOM 1623 O O . GLN A 1 209 ? 62.116 -2.756 -5.423 1.00 90.12 209 GLN A O 1
ATOM 1628 N N . ASN A 1 210 ? 62.623 -3.398 -7.513 1.00 92.44 210 ASN A N 1
ATOM 1629 C CA . ASN A 1 210 ? 63.338 -2.174 -7.870 1.00 92.44 210 ASN A CA 1
ATOM 1630 C C . ASN A 1 210 ? 62.415 -0.954 -7.810 1.00 92.44 210 ASN A C 1
ATOM 1632 O O . ASN A 1 210 ? 62.778 0.059 -7.220 1.00 92.44 210 ASN A O 1
ATOM 1636 N N . LYS A 1 211 ? 61.174 -1.070 -8.298 1.00 90.06 211 LYS A N 1
ATOM 1637 C CA . LYS A 1 211 ? 60.170 0.001 -8.210 1.00 90.06 211 LYS A CA 1
ATOM 1638 C C . LYS A 1 211 ? 59.786 0.328 -6.762 1.00 90.06 211 LYS A C 1
ATOM 1640 O O . LYS A 1 211 ? 59.575 1.494 -6.434 1.00 90.06 211 LYS A O 1
ATOM 1645 N N . LYS A 1 212 ? 59.724 -0.674 -5.874 1.00 89.44 212 LYS A N 1
ATOM 1646 C CA . LYS A 1 212 ? 59.509 -0.470 -4.429 1.00 89.44 212 LYS A CA 1
ATOM 1647 C C . LYS A 1 212 ? 60.710 0.206 -3.755 1.00 89.44 212 LYS A C 1
ATOM 1649 O O . LYS A 1 212 ? 60.505 1.136 -2.982 1.00 89.44 212 LYS A O 1
ATOM 1654 N N . LYS A 1 213 ? 61.941 -0.211 -4.072 1.00 88.19 213 LYS A N 1
ATOM 1655 C CA . LYS A 1 213 ? 63.177 0.410 -3.557 1.00 88.19 213 LYS A CA 1
ATOM 1656 C C . LYS A 1 213 ? 63.310 1.866 -4.013 1.00 88.19 213 LYS A C 1
ATOM 1658 O O . LYS A 1 213 ? 63.514 2.738 -3.177 1.00 88.19 213 LYS A O 1
ATOM 1663 N N . ALA A 1 214 ? 63.067 2.141 -5.295 1.00 85.69 214 ALA A N 1
ATOM 1664 C CA . ALA A 1 214 ? 63.073 3.494 -5.852 1.00 85.69 214 ALA A CA 1
ATOM 1665 C C . ALA A 1 214 ? 62.019 4.407 -5.199 1.00 85.69 214 ALA A C 1
ATOM 1667 O O . ALA A 1 214 ? 62.281 5.578 -4.951 1.00 85.69 214 ALA A O 1
ATOM 1668 N N . ARG A 1 215 ? 60.833 3.877 -4.860 1.00 82.56 215 ARG A N 1
ATOM 1669 C CA . ARG A 1 215 ? 59.816 4.620 -4.091 1.00 82.56 215 ARG A CA 1
ATOM 1670 C C . ARG A 1 215 ? 60.252 4.934 -2.659 1.00 82.56 215 ARG A C 1
ATOM 1672 O O . ARG A 1 215 ? 59.835 5.957 -2.135 1.00 82.56 215 ARG A O 1
ATOM 1679 N N . LYS A 1 216 ? 61.056 4.068 -2.034 1.00 79.75 216 LYS A N 1
ATOM 1680 C CA . LYS A 1 216 ? 61.563 4.268 -0.670 1.00 79.75 216 LYS A CA 1
ATOM 1681 C C . LYS A 1 216 ? 62.730 5.259 -0.620 1.00 79.75 216 LYS A C 1
ATOM 1683 O O . LYS A 1 216 ? 62.814 5.989 0.344 1.00 79.75 216 LYS A O 1
ATOM 1688 N N . GLN A 1 217 ? 63.577 5.312 -1.651 1.00 73.19 217 GLN A N 1
ATOM 1689 C CA . GLN A 1 217 ? 64.640 6.327 -1.780 1.00 73.19 217 GLN A CA 1
ATOM 1690 C C . GLN A 1 217 ? 64.119 7.735 -2.107 1.00 73.19 217 GLN A C 1
ATOM 1692 O O . GLN A 1 217 ? 64.840 8.705 -1.929 1.00 73.19 217 GLN A O 1
ATOM 1697 N N . ARG A 1 218 ? 62.890 7.846 -2.627 1.00 69.69 218 ARG A N 1
ATOM 1698 C CA . ARG A 1 218 ? 62.223 9.125 -2.928 1.00 69.69 218 ARG A CA 1
ATOM 1699 C C . ARG A 1 218 ? 61.415 9.695 -1.749 1.00 69.69 218 ARG A C 1
ATOM 1701 O O . ARG A 1 218 ? 60.755 10.712 -1.931 1.00 69.69 218 ARG A O 1
ATOM 1708 N N . ARG A 1 219 ? 61.397 9.009 -0.605 1.00 60.66 219 ARG A N 1
ATOM 1709 C CA . ARG A 1 219 ? 60.766 9.427 0.654 1.00 60.66 219 ARG A CA 1
ATOM 1710 C C . ARG A 1 219 ? 61.853 9.740 1.663 1.00 60.66 219 ARG A C 1
ATOM 1712 O O . ARG A 1 219 ? 61.613 10.663 2.460 1.00 60.66 219 ARG A O 1
#

Radius of gyration: 30.99 Å; chains: 1; bounding box: 85×44×60 Å

Foldseek 3Di:
DVVLLVLQDFLVNVLVVVVVVVVVPDCLVVQCVPPVCVVVSVPPPPDPVLNLLSVLLCVQDDPVCRRPVVPDDLVNLVSSCVRSVHDSVSSVVSVVVVVVVSVVSSCCSVCVVVCCVPPPVVVVVVVVVVVPPPPVVVPPDPPPVVVVVVVVVVVVPPPDDDPDDPDDDPVRVVVCVVVPPPDPDDPDPPPQDVVNVVVVVVVVVVVVVVVVVVVVVVD

Secondary structure (DSSP, 8-state):
-HHHHTS---HHHHHHHHHHHHTT--HHHHHTT-TTTHHHHTT----HHHHHHHHHHHHTS-HHHHH-GGG--HHHHHHHHHHHT--HHHHHHHHHHHHHHHHHHHHHHH-HHHHTTSTTHHHHHHHHHHHHS-TTTSSSS-HHHHHHHHHHHHHTTS---TT-PPPPPHHHHHHHHHTT-------------HHHHHHHHHHHHHHHHHHHHHHHHT-

Sequence (219 aa):
AEKILSGQFSFADFVAQIKTVRKMGPIKELLEKFPIFGDMTENLQVDDKEFVKIEAVHDSMTQAERTRSDIINDSRVQRIAKGCGHKPEAIKEVLSRYLMMRNVMGKIGSAPGLLGMLPGFKQFAALRQLKGQGLDDVFGEDSAAMQRAMVQQQMQAMGLPKGYTPPMGAAQRAKARAAGRALEAGPEIKSITDRERDALKERRKRERQNKKKARKQRR